Protein AF-A0A164GAZ5-F1 (afdb_monomer)

Organism: NCBI:txid35525

Nearest PDB structures (foldseek):
  8p2h-assembly1_E  TM=9.421E-01  e=5.522E-16  Staphylococcus aureus subsp. aureus NCTC 8325
  8p2f-assembly1_E  TM=9.440E-01  e=8.850E-15  Staphylococcus aureus subsp. aureus NCTC 8325
  6n0i-assembly1_A  TM=5.213E-01  e=6.992E-16  Pseudomonas putida KT2440
  7nsh-assembly1_BC  TM=8.373E-01  e=1.258E-10  Homo sapiens
  7l20-assembly1_w  TM=8.131E-01  e=1.416E-10  Homo sapiens

Foldseek 3Di:
DDDDDDDPDDDPPDDDDDPDDDPDAPQADDDDPVDDDGDDGDDDDAFDDKKWKAFPDPVLVVLVVVLLVVVCRHDVNWDWDQDPVVRTIMIGHNDDVVVVVSVVCCCPVSVTDMDIGHDDDDDADWDPAKDWDWDWDWDDDDDDTDTDIDIDIDDTDDPPPPDDDDDPDPDPPDPPVCVVVVVVVVVVVSVDDPD

Secondary structure (DSSP, 8-state):
-------S---TT---PPS--SS--TTPPP--TTS---PPPPPPPPP-EEEEEEESSHHHHHHHHHHHHHHHHH-TT-EEEE-TTT-PEEEEESSHHHHHHHHHHHHHHS---EEEEPPPP------SS-EEEEEEEEE-SSSS-EEEEEEEEE-PPPTT----------TTSS-TTTHHHHHHHHHHHHSS---

Radius of gyration: 29.29 Å; Cα contacts (8 Å, |Δi|>4): 193; chains: 1; bounding box: 75×43×78 Å

pLDDT: mean 81.12, std 7.09, range [38.72, 89.62]

InterPro domains:
  IPR005517 Translation elongation factor EFG/EF2, domain IV [PF03764] (119-194)
  IPR005517 Translation elongation factor EFG/EF2, domain IV [SM00889] (120-195)
  IPR009000 Translation protein, beta-barrel domain superfamily [SSF50447] (2-45)
  IPR009022 Elongation factor G, domain III [cd16262] (45-120)
  IPR014721 Small ribosomal subunit protein uS5 domain 2-type fold, subgroup [G3DSA:3.30.230.10] (125-195)
  IPR020568 Ribosomal protein uS5 domain 2-type superfamily [SSF54211] (119-194)
  IPR035647 EF-G domain III/V-like [SSF54980] (42-120)
  IPR041095 Elongation Factor G, domain II [PF14492] (44-117)

Mean predicted aligned error: 12.22 Å

Structure (mmCIF, N/CA/C/O backbone):
data_AF-A0A164GAZ5-F1
#
_entry.id   AF-A0A164GAZ5-F1
#
loop_
_atom_site.group_PDB
_atom_site.id
_atom_site.type_symbol
_atom_site.label_atom_id
_atom_site.label_alt_id
_atom_site.label_comp_id
_atom_site.label_asym_id
_atom_site.label_entity_id
_atom_site.label_seq_id
_atom_site.pdbx_PDB_ins_code
_atom_site.Cartn_x
_atom_site.Cartn_y
_atom_site.Cartn_z
_atom_site.occupancy
_atom_site.B_iso_or_equiv
_atom_site.auth_seq_id
_atom_site.auth_comp_id
_atom_site.auth_asym_id
_atom_site.auth_atom_id
_atom_site.pdbx_PDB_model_num
ATOM 1 N N . ALA A 1 1 ? 33.165 -10.050 -26.569 1.00 38.72 1 ALA A N 1
ATOM 2 C CA . ALA A 1 1 ? 31.811 -10.620 -26.735 1.00 38.72 1 ALA A CA 1
ATOM 3 C 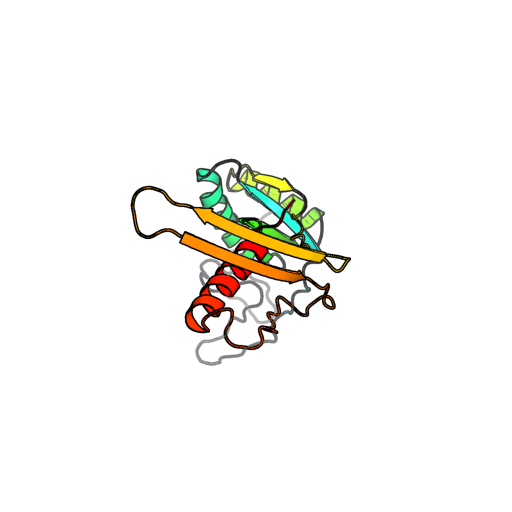C . ALA A 1 1 ? 30.700 -9.647 -26.300 1.00 38.72 1 ALA A C 1
ATOM 5 O O . ALA A 1 1 ? 29.668 -10.086 -25.830 1.00 38.72 1 ALA A O 1
ATOM 6 N N . ASN A 1 2 ? 30.892 -8.334 -26.486 1.00 51.53 2 ASN A N 1
ATOM 7 C CA . ASN A 1 2 ? 29.903 -7.282 -26.226 1.00 51.53 2 ASN A CA 1
ATOM 8 C C . ASN A 1 2 ? 30.173 -6.185 -27.256 1.00 51.53 2 ASN A C 1
ATOM 10 O O . ASN A 1 2 ? 31.030 -5.337 -27.023 1.00 51.53 2 ASN A O 1
ATOM 14 N N . HIS A 1 3 ? 29.549 -6.260 -28.426 1.00 64.44 3 HIS A N 1
ATOM 15 C CA . HIS A 1 3 ? 29.669 -5.221 -29.444 1.00 64.44 3 HIS A CA 1
ATOM 16 C C . HIS A 1 3 ? 28.279 -4.620 -29.638 1.00 64.44 3 HIS A C 1
ATOM 18 O O . HIS A 1 3 ? 27.344 -5.340 -29.974 1.00 64.44 3 HIS A O 1
ATOM 24 N N . ARG A 1 4 ? 28.128 -3.322 -29.350 1.00 71.62 4 ARG A N 1
ATOM 25 C CA . ARG A 1 4 ? 26.973 -2.555 -29.828 1.00 71.62 4 ARG A CA 1
ATOM 26 C C . ARG A 1 4 ? 27.242 -2.222 -31.287 1.00 71.62 4 ARG A C 1
ATOM 28 O O . ARG A 1 4 ? 28.337 -1.763 -31.610 1.00 71.62 4 ARG A O 1
ATOM 35 N N . GLU A 1 5 ? 26.268 -2.496 -32.139 1.00 80.38 5 GLU A N 1
ATOM 36 C CA . GLU A 1 5 ? 26.317 -2.171 -33.557 1.00 80.38 5 GLU A CA 1
ATOM 37 C C . GLU A 1 5 ? 25.140 -1.253 -33.873 1.00 80.38 5 GLU A C 1
ATOM 39 O O . GLU A 1 5 ? 23.975 -1.645 -33.777 1.00 80.38 5 GLU A O 1
ATOM 44 N N . ASP A 1 6 ? 25.452 0.004 -34.176 1.00 80.75 6 ASP A N 1
ATOM 45 C CA . ASP A 1 6 ? 24.454 1.010 -34.510 1.00 80.75 6 ASP A CA 1
ATOM 46 C C . ASP A 1 6 ? 23.925 0.750 -35.923 1.00 80.75 6 ASP A C 1
ATOM 48 O O . ASP A 1 6 ? 24.587 1.031 -36.925 1.00 80.75 6 ASP A O 1
ATOM 52 N N . THR A 1 7 ? 22.711 0.210 -36.005 1.00 82.50 7 THR A N 1
ATOM 53 C CA . THR A 1 7 ? 22.038 -0.047 -37.283 1.00 82.50 7 THR A CA 1
ATOM 54 C C . THR A 1 7 ? 21.107 1.119 -37.618 1.00 82.50 7 THR A C 1
ATOM 56 O O . THR A 1 7 ? 20.367 1.599 -36.761 1.00 82.50 7 THR A O 1
ATOM 59 N N . LYS A 1 8 ? 21.153 1.607 -38.866 1.00 84.88 8 LYS A N 1
ATOM 60 C CA . LYS A 1 8 ? 20.371 2.779 -39.313 1.00 84.88 8 LYS A CA 1
ATOM 61 C C . LYS A 1 8 ? 18.926 2.458 -39.701 1.00 84.88 8 LYS A C 1
ATOM 63 O O . LYS A 1 8 ? 18.089 3.353 -39.671 1.00 84.88 8 LYS A O 1
ATOM 68 N N . GLU A 1 9 ? 18.646 1.217 -40.087 1.00 86.19 9 GLU A N 1
ATOM 69 C CA . GLU A 1 9 ? 17.317 0.748 -40.485 1.00 86.19 9 GLU A CA 1
ATOM 70 C C . GLU A 1 9 ? 17.025 -0.612 -39.846 1.00 86.19 9 GLU A C 1
ATOM 72 O O . GLU A 1 9 ? 17.930 -1.425 -39.683 1.00 86.19 9 GLU A O 1
ATOM 77 N N . ALA A 1 10 ? 15.766 -0.853 -39.483 1.00 86.94 10 ALA A N 1
ATOM 78 C CA . ALA A 1 10 ? 15.280 -2.138 -38.989 1.00 86.94 10 ALA A CA 1
ATOM 79 C C . ALA A 1 10 ? 14.164 -2.624 -39.915 1.00 86.94 10 ALA A C 1
ATOM 81 O O . ALA A 1 10 ? 13.334 -1.821 -40.355 1.00 86.94 10 ALA A O 1
ATOM 82 N N . ARG A 1 11 ? 14.145 -3.917 -40.240 1.00 89.62 11 ARG A N 1
ATOM 83 C CA . ARG A 1 11 ? 13.115 -4.524 -41.091 1.00 89.62 11 ARG A CA 1
ATOM 84 C C . ARG A 1 11 ? 12.117 -5.310 -40.248 1.00 89.62 11 ARG A C 1
ATOM 86 O O . ARG A 1 11 ? 12.318 -5.560 -39.063 1.00 89.62 11 ARG A O 1
ATOM 93 N N . ALA A 1 12 ? 11.001 -5.686 -40.870 1.00 86.44 12 ALA A N 1
ATOM 94 C CA . ALA A 1 12 ? 9.991 -6.505 -40.212 1.00 86.44 12 ALA A CA 1
ATOM 95 C C . ALA A 1 12 ? 10.605 -7.834 -39.735 1.00 86.44 12 ALA A C 1
ATOM 97 O O . ALA A 1 12 ? 11.151 -8.586 -40.541 1.00 86.44 12 ALA A O 1
ATOM 98 N N . GLY A 1 13 ? 10.493 -8.108 -38.433 1.00 85.75 13 GLY A N 1
ATOM 99 C CA . GLY A 1 13 ? 11.063 -9.293 -37.783 1.00 85.75 13 GLY A CA 1
ATOM 100 C C . GLY A 1 13 ? 12.376 -9.047 -37.032 1.00 85.75 13 GLY A C 1
ATOM 101 O O . GLY A 1 13 ? 12.770 -9.906 -36.246 1.00 85.75 13 GLY A O 1
ATOM 102 N N . ASP A 1 14 ? 13.017 -7.888 -37.205 1.00 86.44 14 ASP A N 1
ATOM 103 C CA . ASP A 1 14 ? 14.233 -7.544 -36.466 1.00 86.44 14 ASP A CA 1
ATOM 104 C C . ASP A 1 14 ? 13.907 -7.069 -35.042 1.00 86.44 14 ASP A C 1
ATOM 106 O O . ASP A 1 14 ? 12.981 -6.285 -34.819 1.00 86.44 14 ASP A O 1
ATOM 110 N N . ILE A 1 15 ? 14.708 -7.508 -34.067 1.00 86.62 15 ILE A N 1
ATOM 111 C CA . ILE A 1 15 ? 14.632 -7.037 -32.679 1.00 86.62 15 ILE A CA 1
ATOM 112 C C . ILE A 1 15 ? 15.716 -5.982 -32.482 1.00 86.62 15 ILE A C 1
ATOM 114 O O . ILE A 1 15 ? 16.907 -6.295 -32.474 1.00 86.62 15 ILE A O 1
ATOM 118 N N . VAL A 1 16 ? 15.302 -4.728 -32.312 1.00 87.75 16 VAL A N 1
ATOM 119 C CA . VAL A 1 16 ? 16.204 -3.582 -32.146 1.00 87.75 16 VAL A CA 1
ATOM 120 C C . VAL A 1 16 ? 15.898 -2.813 -30.865 1.00 87.75 16 VAL A C 1
ATOM 122 O O . VAL A 1 16 ? 14.762 -2.777 -30.399 1.00 87.75 16 VAL A O 1
ATOM 125 N N . ALA A 1 17 ? 16.918 -2.168 -30.299 1.00 85.06 17 ALA A N 1
ATOM 126 C CA . ALA A 1 17 ? 16.763 -1.254 -29.173 1.00 85.06 17 ALA A CA 1
ATOM 127 C C . ALA A 1 17 ? 16.776 0.192 -29.681 1.00 85.06 17 ALA A C 1
ATOM 129 O O . ALA A 1 17 ? 17.769 0.650 -30.246 1.00 85.06 17 ALA A O 1
ATOM 130 N N . LEU A 1 18 ? 15.681 0.919 -29.466 1.00 84.00 18 LEU A N 1
ATOM 131 C CA . LEU A 1 18 ? 15.564 2.328 -29.836 1.00 84.00 18 LEU A CA 1
ATOM 132 C C . LEU A 1 18 ? 15.936 3.212 -28.643 1.00 84.00 18 LEU A C 1
ATOM 134 O O . LEU A 1 18 ? 15.348 3.106 -27.569 1.00 84.00 18 LEU A O 1
ATOM 138 N N . ALA A 1 19 ? 16.897 4.114 -28.834 1.00 82.00 19 ALA A N 1
ATOM 139 C CA . ALA A 1 19 ? 17.252 5.115 -27.834 1.00 82.00 19 ALA A CA 1
ATOM 140 C C . ALA A 1 19 ? 16.472 6.422 -28.069 1.00 82.00 19 ALA A C 1
ATOM 142 O O . ALA A 1 19 ? 16.344 6.878 -29.203 1.00 82.00 19 ALA A O 1
ATOM 143 N N . GLY A 1 20 ? 15.993 7.060 -26.994 1.00 81.62 20 GLY A N 1
ATOM 144 C CA . GLY A 1 20 ? 15.396 8.407 -27.043 1.00 81.62 20 GLY A CA 1
ATOM 145 C C . GLY A 1 20 ? 13.865 8.474 -27.001 1.00 81.62 20 GLY A C 1
ATOM 146 O O . GLY A 1 20 ? 13.310 9.574 -27.010 1.00 81.62 20 GLY A O 1
ATOM 147 N N . LEU A 1 21 ? 13.177 7.336 -26.898 1.00 81.25 21 LEU A N 1
ATOM 148 C CA . LEU A 1 21 ? 11.734 7.299 -26.658 1.00 81.25 21 LEU A CA 1
ATOM 149 C C . LEU A 1 21 ? 11.440 7.657 -25.195 1.00 81.25 21 LEU A C 1
ATOM 151 O O . LEU A 1 21 ? 11.971 7.036 -24.281 1.00 81.25 21 LEU A O 1
ATOM 155 N N . LYS A 1 22 ? 10.612 8.685 -24.974 1.00 75.12 22 LYS A N 1
ATOM 156 C CA . LYS A 1 22 ? 10.255 9.166 -23.623 1.00 75.12 22 LYS A CA 1
ATOM 157 C C . LYS A 1 22 ? 8.890 8.693 -23.132 1.00 75.12 22 LYS A C 1
ATOM 159 O O . LYS A 1 22 ? 8.659 8.687 -21.931 1.00 75.12 22 LYS A O 1
ATOM 164 N N . ALA A 1 23 ? 7.982 8.388 -24.055 1.00 78.06 23 ALA A N 1
ATOM 165 C CA . ALA A 1 23 ? 6.579 8.098 -23.757 1.00 78.06 23 ALA A CA 1
ATOM 166 C C . ALA A 1 23 ? 6.206 6.627 -23.986 1.00 78.06 23 ALA A C 1
ATOM 168 O O . ALA A 1 23 ? 5.068 6.253 -23.742 1.00 78.06 23 ALA A O 1
ATOM 169 N N . THR A 1 24 ? 7.142 5.819 -24.484 1.00 80.94 24 THR A N 1
ATOM 170 C CA . THR A 1 24 ? 6.908 4.415 -24.825 1.00 80.94 24 THR A CA 1
ATOM 171 C C . THR A 1 24 ? 7.336 3.536 -23.662 1.00 80.94 24 THR A C 1
ATOM 173 O O . THR A 1 24 ? 8.471 3.636 -23.196 1.00 80.94 24 THR A O 1
ATOM 176 N N . THR A 1 25 ? 6.429 2.678 -23.216 1.00 76.56 25 THR A N 1
ATOM 177 C CA . THR A 1 25 ? 6.635 1.685 -22.161 1.00 76.56 25 THR A CA 1
ATOM 178 C C . THR A 1 25 ? 6.500 0.262 -22.706 1.00 76.56 25 THR A C 1
ATOM 180 O O . THR A 1 25 ? 6.177 0.041 -23.877 1.00 76.56 25 THR A O 1
ATOM 183 N N . THR A 1 26 ? 6.792 -0.727 -21.863 1.00 78.56 26 THR A N 1
ATOM 184 C CA . THR A 1 26 ? 6.626 -2.147 -22.186 1.00 78.56 26 THR A CA 1
ATOM 185 C C . THR A 1 26 ? 5.184 -2.450 -22.611 1.00 78.56 26 THR A C 1
ATOM 187 O O . THR A 1 26 ? 4.245 -2.193 -21.863 1.00 78.56 26 THR A O 1
ATOM 190 N N . GLY A 1 27 ? 5.011 -3.038 -23.799 1.00 78.50 27 GLY A N 1
ATOM 191 C CA . GLY A 1 27 ? 3.699 -3.406 -24.349 1.00 78.50 27 GLY A CA 1
ATOM 192 C C . GLY A 1 27 ? 3.073 -2.377 -25.298 1.00 78.50 27 GLY A C 1
ATOM 193 O O . GLY A 1 27 ? 2.020 -2.657 -25.871 1.00 78.50 27 GLY A O 1
ATOM 194 N N . ASP A 1 28 ? 3.709 -1.223 -25.514 1.00 81.94 28 ASP A N 1
ATOM 195 C CA . ASP A 1 28 ? 3.235 -0.237 -26.486 1.00 81.94 28 ASP A CA 1
ATOM 196 C C . ASP A 1 28 ? 3.581 -0.629 -27.929 1.00 81.94 28 ASP A C 1
ATOM 198 O O . ASP A 1 28 ? 4.660 -1.141 -28.231 1.00 81.94 28 ASP A O 1
ATOM 202 N N . THR A 1 29 ? 2.659 -0.341 -28.850 1.00 82.94 29 THR A N 1
ATOM 203 C CA . THR A 1 29 ? 2.885 -0.512 -30.290 1.00 82.94 29 THR A CA 1
ATOM 204 C C . THR A 1 29 ? 3.420 0.786 -30.888 1.00 82.94 29 THR A C 1
ATOM 206 O O . THR A 1 29 ? 2.778 1.830 -30.783 1.00 82.94 29 THR A O 1
ATOM 209 N N . LEU A 1 30 ? 4.575 0.719 -31.551 1.00 84.88 30 LEU A N 1
ATOM 210 C CA . LEU A 1 30 ? 5.098 1.811 -32.371 1.00 84.88 30 LEU A CA 1
ATOM 211 C C . LEU A 1 30 ? 4.649 1.606 -33.819 1.00 84.88 30 LEU A C 1
ATOM 213 O O . LEU A 1 30 ? 4.922 0.564 -34.412 1.00 84.88 30 LEU A O 1
ATOM 217 N N . CYS A 1 31 ? 3.970 2.597 -34.387 1.00 85.56 31 CYS A N 1
ATOM 218 C CA . CYS A 1 31 ? 3.479 2.563 -35.762 1.00 85.56 31 CYS A CA 1
ATOM 219 C C . CYS A 1 31 ? 3.824 3.855 -36.509 1.00 85.56 31 CYS A C 1
ATOM 221 O O . CYS A 1 31 ? 4.196 4.867 -35.909 1.00 85.56 31 CYS A O 1
ATOM 223 N N . ASP A 1 32 ? 3.676 3.821 -37.832 1.00 84.06 32 ASP A N 1
ATOM 224 C CA . ASP A 1 32 ? 3.781 5.016 -38.663 1.00 84.06 32 ASP A CA 1
ATOM 225 C C . ASP A 1 32 ? 2.636 5.994 -38.312 1.00 84.06 32 ASP A C 1
ATOM 227 O O . ASP A 1 32 ? 1.484 5.556 -38.201 1.00 84.06 32 ASP A O 1
ATOM 231 N N . PRO A 1 33 ? 2.900 7.305 -38.147 1.00 82.62 33 PRO A N 1
ATOM 232 C CA . PRO A 1 33 ? 1.858 8.304 -37.907 1.00 82.62 33 PRO A CA 1
ATOM 233 C C . PRO A 1 33 ? 0.728 8.305 -38.950 1.00 82.62 33 PRO A C 1
ATOM 235 O O . PRO A 1 33 ? -0.398 8.681 -38.625 1.00 82.62 33 PRO A O 1
ATOM 238 N N . ALA A 1 34 ? 1.011 7.901 -40.192 1.00 86.06 34 ALA A N 1
ATOM 239 C CA . ALA A 1 34 ? 0.032 7.827 -41.275 1.00 86.06 34 ALA A CA 1
ATOM 240 C C . ALA A 1 34 ? -0.784 6.520 -41.285 1.00 86.06 34 ALA A C 1
ATOM 242 O O . ALA A 1 34 ? -1.814 6.452 -41.958 1.00 86.06 34 ALA A O 1
ATOM 243 N N . ALA A 1 35 ? -0.351 5.491 -40.552 1.00 81.88 35 ALA A N 1
ATOM 244 C CA . ALA A 1 35 ? -0.993 4.180 -40.507 1.00 81.88 35 ALA A CA 1
ATOM 245 C C . ALA A 1 35 ? -1.055 3.658 -39.059 1.00 81.88 35 ALA A C 1
ATOM 247 O O . ALA A 1 35 ? -0.262 2.792 -38.675 1.00 81.88 35 ALA A O 1
ATOM 248 N N . PRO A 1 36 ? -1.988 4.180 -38.238 1.00 80.00 36 PRO A N 1
ATOM 249 C CA . PRO A 1 36 ? -2.116 3.759 -36.855 1.00 80.00 36 PRO A CA 1
ATOM 250 C C . PRO A 1 36 ? -2.608 2.315 -36.775 1.00 80.00 36 PRO A C 1
ATOM 252 O O . PRO A 1 36 ? -3.709 1.989 -37.219 1.00 80.00 36 PRO A O 1
ATOM 255 N N . VAL A 1 37 ? -1.793 1.455 -36.171 1.00 79.94 37 VAL A N 1
ATOM 256 C CA . VAL A 1 37 ? -2.149 0.070 -35.856 1.00 79.94 37 VAL A CA 1
ATOM 257 C C . VAL A 1 37 ? -1.889 -0.140 -34.375 1.00 79.94 37 VAL A C 1
ATOM 259 O O . VAL A 1 37 ? -0.788 0.112 -33.894 1.00 79.94 37 VAL A O 1
ATOM 262 N N . ILE A 1 38 ? -2.914 -0.586 -33.654 1.00 79.50 38 ILE A N 1
ATOM 263 C CA . ILE A 1 38 ? -2.805 -0.976 -32.249 1.00 79.50 38 ILE A CA 1
ATOM 264 C C . ILE A 1 38 ? -2.772 -2.499 -32.237 1.00 79.50 38 ILE A C 1
ATOM 266 O O . ILE A 1 38 ? -3.755 -3.132 -32.621 1.00 79.50 38 ILE A O 1
ATOM 270 N N . LEU A 1 39 ? -1.637 -3.078 -31.849 1.00 81.56 39 LEU A N 1
ATOM 271 C CA . LEU A 1 39 ? -1.548 -4.517 -31.625 1.00 81.56 39 LEU A CA 1
ATOM 272 C C . LEU A 1 39 ? -2.160 -4.864 -30.262 1.00 81.56 39 LEU A C 1
ATOM 274 O O . LEU A 1 39 ? -2.332 -3.997 -29.400 1.00 81.56 39 LEU A O 1
ATOM 278 N N . GLU A 1 40 ? -2.515 -6.134 -30.080 1.00 73.62 40 GLU A N 1
ATOM 279 C CA . GLU A 1 40 ? -3.045 -6.623 -28.809 1.00 73.62 40 GLU A CA 1
ATOM 280 C C . GLU A 1 40 ? -2.056 -6.347 -27.675 1.00 73.62 40 GLU A C 1
ATOM 282 O O . GLU A 1 40 ? -0.857 -6.621 -27.772 1.00 73.62 40 GLU A O 1
ATOM 287 N N . ARG A 1 41 ? -2.575 -5.762 -26.595 1.00 71.06 41 ARG A N 1
ATOM 288 C CA . ARG A 1 41 ? -1.779 -5.456 -25.412 1.00 71.06 41 ARG A CA 1
ATOM 289 C C . ARG A 1 41 ? -1.491 -6.739 -24.653 1.00 71.06 41 ARG A C 1
ATOM 291 O O . ARG A 1 41 ? -2.377 -7.562 -24.452 1.00 71.06 41 ARG A O 1
ATOM 298 N N . MET A 1 42 ? -0.256 -6.863 -24.187 1.00 69.69 42 MET A N 1
ATOM 299 C CA . MET A 1 42 ? 0.136 -7.942 -23.292 1.00 69.69 42 MET A CA 1
ATOM 300 C C . MET A 1 42 ? -0.576 -7.759 -21.946 1.00 69.69 42 MET A C 1
ATOM 302 O O . MET A 1 42 ? -0.415 -6.728 -21.291 1.00 69.69 42 MET A O 1
ATOM 306 N N . GLU A 1 43 ? -1.379 -8.741 -21.541 1.00 71.31 43 GLU A N 1
ATOM 307 C CA . GLU A 1 43 ? -1.939 -8.790 -20.192 1.00 71.31 43 GLU A CA 1
ATOM 308 C C . GLU A 1 43 ? -0.885 -9.350 -19.236 1.00 71.31 43 GLU A C 1
ATOM 310 O O . GLU A 1 43 ? -0.407 -10.474 -19.398 1.00 71.31 43 GLU A O 1
ATOM 315 N N . PHE A 1 44 ? -0.505 -8.555 -18.237 1.00 72.31 44 PHE A N 1
ATOM 316 C CA . PHE A 1 44 ? 0.384 -9.010 -17.174 1.00 72.31 44 PHE A CA 1
ATOM 317 C C . PHE A 1 44 ? -0.440 -9.650 -16.054 1.00 72.31 44 PHE A C 1
ATOM 319 O O . PHE A 1 44 ? -1.472 -9.088 -15.668 1.00 72.31 44 PHE A O 1
ATOM 326 N N . PRO A 1 45 ? -0.005 -10.804 -15.517 1.00 75.00 45 PRO A N 1
ATOM 327 C CA . PRO A 1 45 ? -0.704 -11.456 -14.420 1.00 75.00 45 PRO A CA 1
ATOM 328 C C . PRO A 1 45 ? -0.700 -10.573 -13.170 1.00 75.00 45 PRO A C 1
ATOM 330 O O . PRO A 1 45 ? 0.188 -9.738 -12.970 1.00 75.00 45 PRO A O 1
ATOM 333 N N . GLU A 1 46 ? -1.695 -10.771 -12.308 1.00 76.62 46 GLU A N 1
ATOM 334 C CA . GLU A 1 46 ? -1.742 -10.052 -11.041 1.00 76.62 46 GLU A CA 1
ATOM 335 C C . GLU A 1 46 ? -0.613 -10.509 -10.102 1.00 76.62 46 GLU A C 1
ATOM 337 O O . GLU A 1 46 ? -0.301 -11.703 -10.036 1.00 76.62 46 GLU A O 1
ATOM 342 N N . PRO A 1 47 ? 0.021 -9.572 -9.376 1.00 80.12 47 PRO A N 1
ATOM 343 C CA . PRO A 1 47 ? 1.070 -9.903 -8.424 1.00 80.12 47 PRO A CA 1
ATOM 344 C C . PRO A 1 47 ? 0.509 -10.750 -7.276 1.00 80.12 47 PRO A C 1
ATOM 346 O O . PRO A 1 47 ? -0.592 -10.501 -6.788 1.00 80.12 47 PRO A O 1
ATOM 349 N N . VAL A 1 48 ? 1.289 -11.736 -6.834 1.00 79.38 48 VAL A N 1
ATOM 350 C CA . VAL A 1 48 ? 0.853 -12.747 -5.855 1.00 79.38 48 VAL A CA 1
ATOM 351 C C . VAL A 1 48 ? 1.306 -12.400 -4.436 1.00 79.38 48 VAL A C 1
ATOM 353 O O . VAL A 1 48 ? 0.682 -12.830 -3.470 1.00 79.38 48 VAL A O 1
ATOM 356 N N . ILE A 1 49 ? 2.390 -11.630 -4.294 1.00 83.25 49 ILE A N 1
ATOM 357 C CA . ILE A 1 49 ? 2.988 -11.305 -2.996 1.00 83.25 49 ILE A CA 1
ATOM 358 C C . ILE A 1 49 ? 2.960 -9.798 -2.762 1.00 83.25 49 ILE A C 1
ATOM 360 O O . ILE A 1 49 ? 3.311 -9.008 -3.642 1.00 83.25 49 ILE A O 1
ATOM 364 N N . GLU A 1 50 ? 2.582 -9.426 -1.542 1.00 85.75 50 GLU A N 1
ATOM 365 C CA . GLU A 1 50 ? 2.522 -8.055 -1.049 1.00 85.75 50 GLU A CA 1
ATOM 366 C C . GLU A 1 50 ? 3.475 -7.890 0.134 1.00 85.75 50 GLU A C 1
ATOM 368 O O . GLU A 1 50 ? 3.496 -8.705 1.058 1.00 85.75 50 GLU A O 1
ATOM 373 N N . ILE A 1 51 ? 4.273 -6.827 0.104 1.00 86.12 51 ILE A N 1
ATOM 374 C CA . ILE A 1 51 ? 5.250 -6.501 1.141 1.00 86.12 51 ILE A CA 1
ATOM 375 C C . ILE A 1 51 ? 5.123 -5.017 1.470 1.00 86.12 51 ILE A C 1
ATOM 377 O O . ILE A 1 51 ? 4.992 -4.187 0.570 1.00 86.12 51 ILE A O 1
ATOM 381 N N . ALA A 1 52 ? 5.180 -4.668 2.753 1.00 86.75 52 ALA A N 1
ATOM 382 C CA . ALA A 1 52 ? 5.251 -3.277 3.174 1.00 86.75 52 ALA A CA 1
ATOM 383 C C . ALA A 1 52 ? 6.705 -2.799 3.189 1.00 86.75 52 ALA A C 1
ATOM 385 O O . ALA A 1 52 ? 7.611 -3.484 3.674 1.00 86.75 52 ALA A O 1
ATOM 386 N N . VAL A 1 53 ? 6.911 -1.598 2.660 1.00 86.00 53 VAL A N 1
ATOM 387 C CA . VAL A 1 53 ? 8.199 -0.917 2.636 1.00 86.00 53 VAL A CA 1
ATOM 388 C C . VAL A 1 53 ? 8.064 0.418 3.345 1.00 86.00 53 VAL A C 1
ATOM 390 O O . VAL A 1 53 ? 7.218 1.247 3.004 1.00 86.00 53 VAL A O 1
ATOM 393 N N . GLU A 1 54 ? 8.938 0.634 4.321 1.00 85.25 54 GLU A N 1
ATOM 394 C CA . GLU A 1 54 ? 8.984 1.865 5.101 1.00 85.25 54 GLU A CA 1
ATOM 395 C C . GLU A 1 54 ? 10.339 2.561 4.936 1.00 85.25 54 GLU A C 1
ATOM 397 O O . GLU A 1 54 ? 11.388 1.931 5.127 1.00 85.25 54 GLU A O 1
ATOM 402 N N . PRO A 1 55 ? 10.362 3.863 4.606 1.00 86.69 55 PRO A N 1
ATOM 403 C CA . PRO A 1 55 ? 11.603 4.617 4.550 1.00 86.69 55 PRO A CA 1
ATOM 404 C C . PRO A 1 55 ? 12.128 4.867 5.969 1.00 86.69 55 PRO A C 1
ATOM 406 O O . PRO A 1 55 ? 11.360 5.176 6.880 1.00 86.69 55 PRO A O 1
ATOM 409 N N . LYS A 1 56 ? 13.450 4.797 6.174 1.00 85.38 56 LYS A N 1
ATOM 410 C CA . LYS A 1 56 ? 14.038 5.107 7.493 1.00 85.38 56 LYS A CA 1
ATOM 411 C C . LYS A 1 56 ? 14.005 6.597 7.830 1.00 85.38 56 LYS A C 1
ATOM 413 O O . LYS A 1 56 ? 13.965 6.963 9.003 1.00 85.38 56 LYS A O 1
ATOM 418 N N . THR A 1 57 ? 14.057 7.464 6.821 1.00 86.31 57 THR A N 1
ATOM 419 C CA . THR A 1 57 ? 14.076 8.920 7.003 1.00 86.31 57 THR A CA 1
ATOM 420 C C . THR A 1 57 ? 13.094 9.614 6.062 1.00 86.31 57 THR A C 1
ATOM 422 O O . THR A 1 57 ? 12.728 9.080 5.016 1.00 86.31 57 THR A O 1
ATOM 425 N N . LYS A 1 58 ? 12.691 10.848 6.395 1.00 83.56 58 LYS A N 1
ATOM 426 C CA . LYS A 1 58 ? 11.838 11.667 5.512 1.00 83.56 58 LYS A CA 1
ATOM 427 C C . LYS A 1 58 ? 12.501 11.957 4.162 1.00 83.56 58 LYS A C 1
ATOM 429 O O . LYS A 1 58 ? 11.830 11.946 3.140 1.00 83.56 58 LYS A O 1
ATOM 434 N N . THR A 1 59 ? 13.818 12.155 4.144 1.00 84.44 59 THR A N 1
ATOM 435 C CA . THR A 1 59 ? 14.584 12.356 2.904 1.00 84.44 59 THR A CA 1
ATOM 436 C C . THR A 1 59 ? 14.555 11.110 2.018 1.00 84.44 59 THR A C 1
ATOM 438 O O . THR A 1 59 ? 14.535 11.210 0.791 1.00 84.44 59 THR A O 1
ATOM 441 N N . ASP A 1 60 ? 14.541 9.926 2.631 1.00 84.31 60 ASP A N 1
ATOM 442 C CA . ASP A 1 60 ? 14.448 8.662 1.905 1.00 84.31 60 ASP A CA 1
ATOM 443 C C . ASP A 1 60 ? 13.039 8.407 1.372 1.00 84.31 60 ASP A C 1
ATOM 445 O O . ASP A 1 60 ? 12.913 7.758 0.342 1.00 84.31 60 ASP A O 1
ATOM 449 N N . GLN A 1 61 ? 11.993 8.972 1.983 1.00 85.12 61 GLN A N 1
ATOM 450 C CA . GLN A 1 61 ? 10.618 8.870 1.482 1.00 85.12 61 GLN A CA 1
ATOM 451 C C . GLN A 1 61 ? 10.471 9.464 0.072 1.00 85.12 61 GLN A C 1
ATOM 453 O O . GLN A 1 61 ? 9.885 8.834 -0.809 1.00 85.12 61 GLN A O 1
ATOM 458 N N . GLU A 1 62 ? 11.042 10.646 -0.174 1.00 85.00 62 GLU A N 1
ATOM 459 C CA . GLU A 1 62 ? 10.986 11.288 -1.496 1.00 85.00 62 GLU A CA 1
ATOM 460 C C . GLU A 1 62 ? 11.780 10.500 -2.545 1.00 85.00 62 GLU A C 1
ATOM 462 O O . GLU A 1 62 ? 11.306 10.277 -3.663 1.00 85.00 62 GLU A O 1
ATOM 467 N N . LYS A 1 63 ? 12.976 10.025 -2.180 1.00 86.00 63 LYS A N 1
ATOM 468 C CA . LYS A 1 63 ? 13.805 9.193 -3.064 1.00 86.00 63 LYS A CA 1
ATOM 469 C C . LYS A 1 63 ? 13.154 7.845 -3.353 1.00 86.00 63 LYS A C 1
ATOM 471 O O . LYS A 1 63 ? 13.227 7.370 -4.482 1.00 86.00 63 LYS A O 1
ATOM 476 N N . MET A 1 64 ? 12.507 7.250 -2.353 1.00 86.38 64 MET A N 1
ATOM 477 C CA . MET A 1 64 ? 11.763 6.003 -2.476 1.00 86.38 64 MET A CA 1
ATOM 478 C C . MET A 1 64 ? 10.629 6.155 -3.487 1.00 86.38 64 MET A C 1
ATOM 480 O O . MET A 1 64 ? 10.524 5.336 -4.393 1.00 86.38 64 MET A O 1
ATOM 484 N N . GLY A 1 65 ? 9.842 7.232 -3.398 1.00 85.12 65 GLY A N 1
ATOM 485 C CA . GLY A 1 65 ? 8.777 7.512 -4.364 1.00 85.12 65 GLY A CA 1
ATOM 486 C C . GLY A 1 65 ? 9.295 7.638 -5.801 1.00 85.12 65 GLY A C 1
ATOM 487 O O . GLY A 1 65 ? 8.724 7.054 -6.720 1.00 85.12 65 GLY A O 1
ATOM 488 N N . GLN A 1 66 ? 10.420 8.335 -6.000 1.00 86.19 66 GLN A N 1
ATOM 489 C CA . GLN A 1 66 ? 11.046 8.456 -7.324 1.00 86.19 66 GLN A CA 1
ATOM 490 C C . GLN A 1 66 ? 11.604 7.122 -7.843 1.00 86.19 66 GLN A C 1
ATOM 492 O O . GLN A 1 66 ? 11.458 6.818 -9.027 1.00 86.19 66 GLN A O 1
ATOM 497 N N . ALA A 1 67 ? 12.235 6.330 -6.973 1.00 86.31 67 ALA A N 1
ATOM 498 C CA . ALA A 1 67 ? 12.798 5.027 -7.320 1.00 86.31 67 ALA A CA 1
ATOM 499 C C . ALA A 1 67 ? 11.699 4.036 -7.723 1.00 86.31 67 ALA A C 1
ATOM 501 O O . ALA A 1 67 ? 11.761 3.442 -8.796 1.00 86.31 67 ALA A O 1
ATOM 502 N N . LEU A 1 68 ? 10.657 3.924 -6.898 1.00 86.00 68 LEU A N 1
ATOM 503 C CA . LEU A 1 68 ? 9.504 3.063 -7.143 1.00 86.00 68 LEU A CA 1
ATOM 504 C C . LEU A 1 68 ? 8.770 3.443 -8.434 1.00 86.00 68 LEU A C 1
ATOM 506 O O . LEU A 1 68 ? 8.397 2.561 -9.201 1.00 86.00 68 LEU A O 1
ATOM 510 N N . GLY A 1 69 ? 8.623 4.742 -8.716 1.00 84.62 69 GLY A N 1
ATOM 511 C CA . GLY A 1 69 ? 8.014 5.216 -9.958 1.00 84.62 69 GLY A CA 1
ATOM 512 C C . GLY A 1 69 ? 8.805 4.830 -11.211 1.00 84.62 69 GLY A C 1
ATOM 513 O O . GLY A 1 69 ? 8.205 4.453 -12.213 1.00 84.62 69 GLY A O 1
ATOM 514 N N . ARG A 1 70 ? 10.144 4.875 -11.162 1.00 84.00 70 ARG A N 1
ATOM 515 C CA . ARG A 1 70 ? 10.985 4.410 -12.279 1.00 84.00 70 ARG A CA 1
ATOM 516 C C . ARG A 1 70 ? 10.929 2.895 -12.445 1.00 84.00 70 ARG A C 1
ATOM 518 O O . ARG A 1 70 ? 10.794 2.419 -13.564 1.00 84.00 70 ARG A O 1
ATOM 525 N N . LEU A 1 71 ? 10.979 2.150 -11.344 1.00 83.25 71 LEU A N 1
ATOM 526 C CA . LEU A 1 71 ? 10.927 0.686 -11.376 1.00 83.25 71 LEU A CA 1
ATOM 527 C C . LEU A 1 71 ? 9.578 0.172 -11.900 1.00 83.25 71 LEU A C 1
ATOM 529 O O . LEU A 1 71 ? 9.559 -0.765 -12.687 1.00 83.25 71 LEU A O 1
ATOM 533 N N . ALA A 1 72 ? 8.470 0.835 -11.559 1.00 83.12 72 ALA A N 1
ATOM 534 C CA . ALA A 1 72 ? 7.145 0.508 -12.092 1.00 83.12 72 ALA A CA 1
ATOM 535 C C . ALA A 1 72 ? 6.990 0.803 -13.600 1.00 83.12 72 ALA A C 1
ATOM 537 O O . ALA A 1 72 ? 6.128 0.224 -14.252 1.00 83.12 72 ALA A O 1
ATOM 538 N N . GLN A 1 73 ? 7.801 1.705 -14.169 1.00 80.12 73 GLN A N 1
ATOM 539 C CA . GLN A 1 73 ? 7.834 1.939 -15.621 1.00 80.12 73 GLN A CA 1
ATOM 540 C C . GLN A 1 73 ? 8.655 0.882 -16.365 1.00 80.12 73 GLN A C 1
ATOM 542 O O . GLN A 1 73 ? 8.373 0.598 -17.527 1.00 80.12 73 GLN A O 1
ATOM 547 N N . GLU A 1 74 ? 9.678 0.326 -15.711 1.00 79.31 74 GLU A N 1
ATOM 548 C CA . GLU A 1 74 ? 10.505 -0.747 -16.266 1.00 79.31 74 GLU A CA 1
ATOM 549 C C . GLU A 1 74 ? 9.776 -2.096 -16.226 1.00 79.31 74 GLU A C 1
ATOM 551 O O . GLU A 1 74 ? 9.812 -2.837 -17.211 1.00 79.31 74 GLU A O 1
ATOM 556 N N . ASP A 1 75 ? 9.092 -2.395 -15.115 1.00 79.88 75 ASP A N 1
ATOM 557 C CA . ASP A 1 75 ? 8.361 -3.645 -14.915 1.00 79.88 75 ASP A CA 1
ATOM 558 C C . ASP A 1 75 ? 6.854 -3.405 -14.676 1.00 79.88 75 ASP A C 1
ATOM 560 O O . ASP A 1 75 ? 6.456 -2.995 -13.582 1.00 79.88 75 ASP A O 1
ATOM 564 N N . PRO A 1 76 ? 5.987 -3.712 -15.658 1.00 75.69 76 PRO A N 1
ATOM 565 C CA . PRO A 1 76 ? 4.537 -3.558 -15.527 1.00 75.69 76 PRO A CA 1
ATOM 566 C C . PRO A 1 76 ? 3.882 -4.573 -14.571 1.00 75.69 76 PRO A C 1
ATOM 568 O O . PRO A 1 76 ? 2.721 -4.399 -14.194 1.00 75.69 76 PRO A O 1
ATOM 571 N N . SER A 1 77 ? 4.596 -5.630 -14.164 1.00 80.38 77 SER A N 1
ATOM 572 C CA . SER A 1 77 ? 4.131 -6.585 -13.147 1.00 80.38 77 SER A CA 1
ATOM 573 C C . SER A 1 77 ? 4.322 -6.068 -11.717 1.00 80.38 77 SER A C 1
ATOM 575 O O . SER A 1 77 ? 3.721 -6.597 -10.776 1.00 80.38 77 SER A O 1
ATOM 577 N N . PHE A 1 78 ? 5.131 -5.021 -11.542 1.00 85.00 78 PHE A N 1
ATOM 578 C CA . PHE A 1 78 ? 5.364 -4.384 -10.258 1.00 85.00 78 PHE A CA 1
ATOM 579 C C . PHE A 1 78 ? 4.324 -3.294 -10.002 1.00 85.00 78 PHE A C 1
ATOM 581 O O . PHE A 1 78 ? 4.207 -2.323 -10.750 1.00 85.00 78 PHE A O 1
ATOM 588 N N . ARG A 1 79 ? 3.564 -3.432 -8.913 1.00 84.50 79 ARG A N 1
ATOM 589 C CA . ARG A 1 79 ? 2.570 -2.428 -8.512 1.00 84.50 79 ARG A CA 1
ATOM 590 C C . ARG A 1 79 ? 2.936 -1.828 -7.170 1.00 84.50 79 ARG A C 1
ATOM 592 O O . ARG A 1 79 ? 3.371 -2.524 -6.257 1.00 84.50 79 ARG A O 1
ATOM 599 N N . VAL A 1 80 ? 2.693 -0.532 -7.041 1.00 86.50 80 VAL A N 1
ATOM 600 C CA . VAL A 1 80 ? 2.910 0.218 -5.806 1.00 86.50 80 VAL A CA 1
ATOM 601 C C . VAL A 1 80 ? 1.577 0.804 -5.382 1.00 86.50 80 VAL A C 1
ATOM 603 O O . VAL A 1 80 ? 0.903 1.460 -6.175 1.00 86.50 80 VAL A O 1
ATOM 606 N N . ALA A 1 81 ? 1.195 0.551 -4.139 1.00 85.62 81 ALA A N 1
ATOM 607 C CA . ALA A 1 81 ? 0.008 1.113 -3.523 1.00 85.62 81 ALA A CA 1
ATOM 608 C C . ALA A 1 81 ? 0.400 1.769 -2.202 1.00 85.62 81 ALA A C 1
ATOM 610 O O . ALA A 1 81 ? 1.293 1.298 -1.504 1.00 85.62 81 ALA A O 1
ATOM 611 N N . VAL A 1 82 ? -0.265 2.863 -1.854 1.00 84.50 82 VAL A N 1
ATOM 612 C CA . VAL A 1 82 ? -0.161 3.437 -0.513 1.00 84.50 82 VAL A CA 1
ATOM 613 C C . VAL A 1 82 ? -1.394 2.996 0.246 1.00 84.50 82 VAL A C 1
ATOM 615 O O . VAL A 1 82 ? -2.514 3.225 -0.211 1.00 84.50 82 VAL A O 1
ATOM 618 N N . ASP A 1 83 ? -1.183 2.343 1.377 1.00 82.00 83 ASP A N 1
ATOM 619 C CA . ASP A 1 83 ? -2.266 1.962 2.260 1.00 82.00 83 ASP A CA 1
ATOM 620 C C . ASP A 1 83 ? -2.712 3.185 3.067 1.00 82.00 83 ASP A C 1
ATOM 622 O O . ASP A 1 83 ? -1.923 3.803 3.783 1.00 82.00 83 ASP A O 1
ATOM 626 N N . HIS A 1 84 ? -3.973 3.583 2.906 1.00 76.38 84 HIS A N 1
ATOM 627 C CA . HIS A 1 84 ? -4.499 4.800 3.526 1.00 76.38 84 HIS A CA 1
ATOM 628 C C . HIS A 1 84 ? -4.806 4.639 5.021 1.00 76.38 84 HIS A C 1
ATOM 630 O O . HIS A 1 84 ? -4.900 5.650 5.714 1.00 76.38 84 HIS A O 1
ATOM 636 N N . GLU A 1 85 ? -4.960 3.405 5.511 1.00 74.06 85 GLU A N 1
ATOM 637 C CA . GLU A 1 85 ? -5.276 3.119 6.915 1.00 74.06 85 GLU A CA 1
ATOM 638 C C . GLU A 1 85 ? -4.000 3.095 7.774 1.00 74.06 85 GLU A C 1
ATOM 640 O O . GLU A 1 85 ? -3.944 3.741 8.818 1.00 74.06 85 GLU A O 1
ATOM 645 N N . SER A 1 86 ? -2.947 2.420 7.309 1.00 77.38 86 SER A N 1
ATOM 646 C CA . SER A 1 86 ? -1.647 2.329 7.994 1.00 77.38 86 SER A CA 1
ATOM 647 C C . SE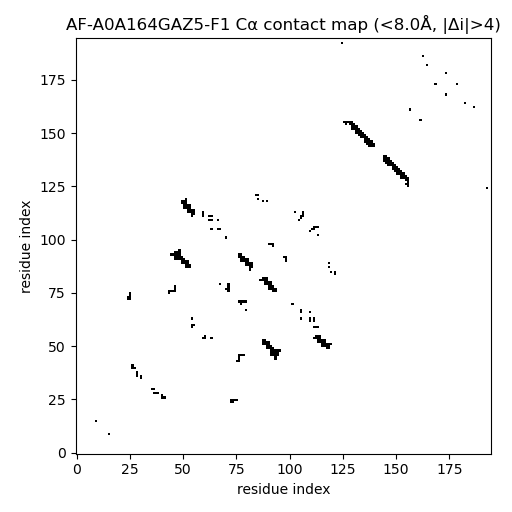R A 1 86 ? -0.662 3.439 7.606 1.00 77.38 86 SER A C 1
ATOM 649 O O . SER A 1 86 ? 0.303 3.698 8.325 1.00 77.38 86 SER A O 1
ATOM 651 N N . GLY A 1 87 ? -0.871 4.100 6.462 1.00 78.06 87 GLY A N 1
ATOM 652 C CA . GLY A 1 87 ? 0.079 5.059 5.893 1.00 78.06 87 GLY A CA 1
ATOM 653 C C . GLY A 1 87 ? 1.340 4.411 5.306 1.00 78.06 87 GLY A C 1
ATOM 654 O O . GLY A 1 87 ? 2.286 5.122 4.956 1.00 78.06 87 GLY A O 1
ATOM 655 N N . GLN A 1 88 ? 1.377 3.079 5.202 1.00 83.19 88 GLN A N 1
ATOM 656 C CA . GLN A 1 88 ? 2.514 2.330 4.673 1.00 83.19 88 GLN A CA 1
ATOM 657 C C . GLN A 1 88 ? 2.497 2.288 3.141 1.00 83.19 88 GLN A C 1
ATOM 659 O O . GLN A 1 88 ? 1.448 2.329 2.499 1.00 83.19 88 GLN A O 1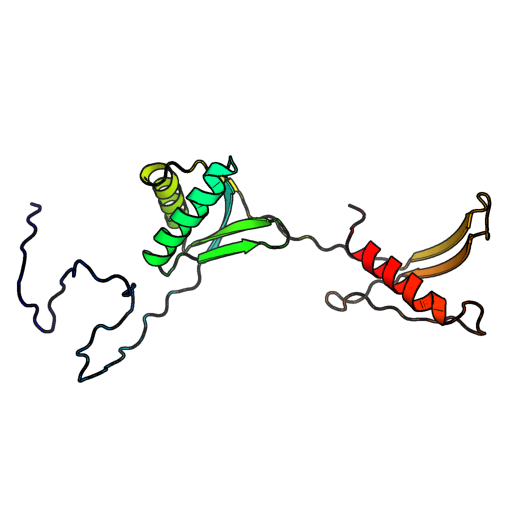
ATOM 664 N N . THR A 1 89 ? 3.678 2.180 2.527 1.00 86.62 89 THR A N 1
ATOM 665 C CA . THR A 1 89 ? 3.782 1.909 1.086 1.00 86.62 89 THR A CA 1
ATOM 666 C C . THR A 1 89 ? 3.875 0.403 0.877 1.00 86.62 89 THR A C 1
ATOM 668 O O . THR A 1 89 ? 4.820 -0.232 1.336 1.00 86.62 89 THR A O 1
ATOM 671 N N . ILE A 1 90 ? 2.896 -0.172 0.188 1.00 88.31 90 ILE A N 1
ATOM 672 C CA . ILE A 1 90 ? 2.842 -1.591 -0.148 1.00 88.31 90 ILE A CA 1
ATOM 673 C C . ILE A 1 90 ? 3.363 -1.776 -1.571 1.00 88.31 90 ILE A C 1
ATOM 675 O O . ILE A 1 90 ? 2.873 -1.162 -2.523 1.00 88.31 90 ILE A O 1
ATOM 679 N N . ILE A 1 91 ? 4.348 -2.654 -1.717 1.00 88.31 91 ILE A N 1
ATOM 680 C CA . ILE A 1 91 ? 4.851 -3.106 -3.007 1.00 88.31 91 ILE A CA 1
ATOM 681 C C . ILE A 1 91 ? 4.288 -4.493 -3.312 1.00 88.31 91 ILE A C 1
ATOM 683 O O . ILE A 1 91 ? 4.248 -5.365 -2.442 1.00 88.31 91 ILE A O 1
ATOM 687 N N . LYS A 1 92 ? 3.836 -4.692 -4.550 1.00 89.06 92 LYS A N 1
ATOM 688 C CA . LYS A 1 92 ? 3.276 -5.957 -5.025 1.00 89.06 92 LYS A CA 1
ATOM 689 C C . LYS A 1 92 ? 4.117 -6.489 -6.172 1.00 89.06 92 LYS A C 1
ATOM 691 O O . LYS A 1 92 ? 4.429 -5.749 -7.105 1.00 89.06 92 LYS A O 1
ATOM 696 N N . GLY A 1 93 ? 4.456 -7.771 -6.110 1.00 86.75 93 GLY A N 1
ATOM 697 C CA . GLY A 1 93 ? 5.264 -8.439 -7.126 1.00 86.75 93 GLY A CA 1
ATOM 698 C C . GLY A 1 93 ? 4.827 -9.878 -7.368 1.00 86.75 93 GLY A C 1
ATOM 699 O O . GLY A 1 93 ? 4.069 -10.470 -6.601 1.00 86.75 93 GLY A O 1
ATOM 700 N N . MET A 1 94 ? 5.319 -10.455 -8.462 1.00 86.06 94 MET A N 1
ATOM 701 C CA . MET A 1 94 ? 4.992 -11.831 -8.857 1.00 86.06 94 MET A CA 1
ATOM 702 C C . MET A 1 94 ? 5.583 -12.903 -7.925 1.00 86.06 94 MET A C 1
ATOM 704 O O . MET A 1 94 ? 5.090 -14.025 -7.904 1.00 86.06 94 MET A O 1
ATOM 708 N N . GLY A 1 95 ? 6.630 -12.587 -7.159 1.00 82.62 95 GLY A N 1
ATOM 709 C CA . GLY A 1 95 ? 7.275 -13.542 -6.260 1.00 82.62 95 GLY A CA 1
ATOM 710 C C . GLY A 1 95 ? 8.298 -12.896 -5.330 1.00 82.62 95 GLY A C 1
ATOM 711 O O . GLY A 1 95 ? 8.663 -11.734 -5.500 1.00 82.62 95 GLY A O 1
ATOM 712 N N . GLU A 1 96 ? 8.777 -13.673 -4.360 1.00 81.25 96 GLU A N 1
ATOM 713 C CA . GLU A 1 96 ? 9.698 -13.213 -3.312 1.00 81.25 96 GLU A CA 1
ATOM 714 C C . GLU A 1 96 ? 11.028 -12.723 -3.898 1.00 81.25 96 GLU A C 1
ATOM 716 O O . GLU A 1 96 ? 11.450 -11.604 -3.615 1.00 81.25 96 GLU A O 1
ATOM 721 N N . LEU A 1 97 ? 11.620 -13.503 -4.811 1.00 86.06 97 LEU A N 1
ATOM 722 C CA . LEU A 1 97 ? 12.874 -13.141 -5.479 1.00 86.06 97 LEU A CA 1
ATOM 723 C C . LEU A 1 97 ? 12.753 -11.833 -6.272 1.00 86.06 97 LEU A C 1
ATOM 725 O O . LEU A 1 97 ? 13.687 -11.036 -6.308 1.00 86.06 97 LEU A O 1
ATOM 729 N N . HIS A 1 98 ? 11.601 -11.597 -6.905 1.00 84.88 98 HIS A N 1
ATOM 730 C CA . HIS A 1 98 ? 11.371 -10.362 -7.649 1.00 84.88 98 HIS A CA 1
ATOM 731 C C . HIS A 1 98 ? 11.417 -9.153 -6.701 1.00 84.88 98 HIS A C 1
ATOM 733 O O . HIS A 1 98 ? 12.126 -8.179 -6.959 1.00 84.88 98 HIS A O 1
ATOM 739 N N . LEU A 1 99 ? 10.730 -9.245 -5.562 1.00 83.81 99 LEU A N 1
ATOM 740 C CA . LEU A 1 99 ? 10.720 -8.182 -4.559 1.00 83.81 99 LEU A CA 1
ATOM 741 C C . LEU A 1 99 ? 12.102 -7.986 -3.916 1.00 83.81 99 LEU A C 1
ATOM 743 O O . LEU A 1 99 ? 12.513 -6.847 -3.700 1.00 83.81 99 LEU A O 1
ATOM 747 N N . GLU A 1 100 ? 12.858 -9.061 -3.682 1.00 84.31 100 GLU A N 1
ATOM 748 C CA . GLU A 1 100 ? 14.224 -8.984 -3.153 1.00 84.31 100 GLU A CA 1
ATOM 749 C C . GLU A 1 100 ? 15.166 -8.222 -4.101 1.00 84.31 100 GLU A C 1
ATOM 751 O O . GLU A 1 100 ? 15.882 -7.312 -3.670 1.00 84.31 100 GLU A O 1
ATOM 756 N N . ILE A 1 101 ? 15.114 -8.524 -5.405 1.00 87.69 101 ILE A N 1
ATOM 757 C CA . ILE A 1 101 ? 15.911 -7.832 -6.429 1.00 87.69 101 ILE A CA 1
ATOM 758 C C . ILE A 1 101 ? 15.524 -6.352 -6.511 1.00 87.69 101 ILE A C 1
ATOM 760 O O . ILE A 1 101 ? 16.403 -5.495 -6.609 1.00 87.69 101 ILE A O 1
ATOM 764 N N . ILE A 1 102 ? 14.229 -6.029 -6.442 1.00 86.38 102 ILE A N 1
ATOM 765 C CA . ILE A 1 102 ? 13.752 -4.639 -6.451 1.00 86.38 102 ILE A CA 1
ATOM 766 C C . ILE A 1 102 ? 14.305 -3.864 -5.255 1.00 86.38 102 ILE A C 1
ATOM 768 O O . ILE A 1 102 ? 14.809 -2.751 -5.422 1.00 86.38 102 ILE A O 1
ATOM 772 N N . VAL A 1 103 ? 14.271 -4.451 -4.058 1.00 84.12 103 VAL A N 1
ATOM 773 C CA . VAL A 1 103 ? 14.791 -3.786 -2.859 1.00 84.12 103 VAL A CA 1
ATOM 774 C C . VAL A 1 103 ? 16.313 -3.623 -2.923 1.00 84.12 103 VAL A C 1
ATOM 776 O O . VAL A 1 103 ? 16.835 -2.572 -2.538 1.00 84.12 103 VAL A O 1
ATOM 779 N N . ASP A 1 104 ? 17.043 -4.610 -3.443 1.00 86.62 104 ASP A N 1
ATOM 780 C CA . ASP A 1 104 ? 18.489 -4.490 -3.659 1.00 86.62 104 ASP A CA 1
ATOM 781 C C . ASP A 1 104 ? 18.823 -3.402 -4.699 1.00 86.62 104 ASP A C 1
ATOM 783 O O . ASP A 1 104 ? 19.684 -2.556 -4.438 1.00 86.62 104 ASP A O 1
ATOM 787 N N . ARG A 1 105 ? 18.085 -3.324 -5.818 1.00 87.19 105 ARG A N 1
ATOM 788 C CA . ARG A 1 105 ? 18.226 -2.238 -6.808 1.00 87.19 105 ARG A CA 1
ATOM 789 C C . ARG A 1 105 ? 17.947 -0.872 -6.192 1.00 87.19 105 ARG A C 1
ATOM 791 O O . ARG A 1 105 ? 18.730 0.052 -6.396 1.00 87.19 105 ARG A O 1
ATOM 798 N N . MET A 1 106 ? 16.901 -0.735 -5.377 1.00 85.00 106 MET A N 1
ATOM 799 C CA . MET A 1 106 ? 16.610 0.517 -4.666 1.00 85.00 106 MET A CA 1
ATOM 800 C C . MET A 1 106 ? 17.761 0.949 -3.747 1.00 85.00 106 MET A C 1
ATOM 802 O O . MET A 1 106 ? 18.148 2.122 -3.742 1.00 85.00 106 MET A O 1
ATOM 806 N N . LYS A 1 107 ? 18.354 0.004 -3.008 1.00 85.56 107 LYS A N 1
ATOM 807 C CA . LYS A 1 107 ? 19.504 0.274 -2.134 1.00 85.56 107 LYS A CA 1
ATOM 808 C C . LYS A 1 107 ? 20.756 0.647 -2.928 1.00 85.56 107 LYS A C 1
ATOM 810 O O . LYS A 1 107 ? 21.457 1.582 -2.546 1.00 85.56 107 LYS A O 1
ATOM 815 N N . ARG A 1 108 ? 21.044 -0.048 -4.032 1.00 86.50 108 ARG A N 1
ATOM 816 C CA . ARG A 1 108 ? 22.271 0.157 -4.825 1.00 86.50 108 ARG A CA 1
ATOM 817 C C . ARG A 1 108 ? 22.203 1.371 -5.745 1.00 86.50 108 ARG A C 1
ATOM 819 O O . ARG A 1 108 ? 23.133 2.174 -5.750 1.00 86.50 108 ARG A O 1
ATOM 826 N N . GLU A 1 109 ? 21.129 1.509 -6.516 1.00 84.69 109 GLU A N 1
ATOM 827 C CA . GLU A 1 109 ? 20.997 2.554 -7.538 1.00 84.69 109 GLU A CA 1
ATOM 828 C C . GLU A 1 109 ? 20.573 3.893 -6.929 1.00 84.69 109 GLU A C 1
ATOM 830 O O . GLU A 1 109 ? 21.147 4.935 -7.249 1.00 84.69 109 GLU A O 1
ATOM 835 N N . PHE A 1 110 ? 19.602 3.871 -6.013 1.00 81.94 110 PHE A N 1
ATOM 836 C CA . PHE A 1 110 ? 18.990 5.088 -5.471 1.00 81.94 110 PHE A CA 1
ATOM 837 C C . PHE A 1 110 ? 19.496 5.457 -4.071 1.00 81.94 110 PHE A C 1
ATOM 839 O O . PHE A 1 110 ? 19.175 6.540 -3.576 1.00 81.94 110 PHE A O 1
ATOM 846 N N . LYS A 1 111 ? 20.323 4.597 -3.450 1.00 84.50 111 LYS A N 1
ATOM 847 C CA . LYS A 1 111 ? 20.859 4.778 -2.088 1.00 84.50 111 LYS A CA 1
ATOM 848 C C . LYS A 1 111 ? 19.749 5.059 -1.072 1.00 84.50 111 LYS A C 1
ATOM 850 O O . LYS A 1 111 ? 19.875 5.963 -0.248 1.00 84.50 111 LYS A O 1
ATOM 855 N N . VAL A 1 112 ? 18.645 4.323 -1.197 1.00 83.88 112 VAL A N 1
ATOM 856 C CA . VAL A 1 112 ? 17.483 4.420 -0.310 1.00 83.88 112 VAL A CA 1
ATOM 857 C C . VAL A 1 112 ? 17.561 3.307 0.720 1.00 83.88 112 VAL A C 1
ATOM 859 O O . VAL A 1 112 ? 17.518 2.124 0.384 1.00 83.88 112 VAL A O 1
ATOM 862 N N . ASP A 1 113 ? 17.643 3.695 1.985 1.00 82.50 113 ASP A N 1
ATOM 863 C CA . ASP A 1 113 ? 17.522 2.778 3.106 1.00 82.50 113 ASP A CA 1
ATOM 864 C C . ASP A 1 113 ? 16.043 2.596 3.469 1.00 82.50 113 ASP A C 1
ATOM 866 O O . ASP A 1 113 ? 15.417 3.468 4.079 1.00 82.50 113 ASP A O 1
ATOM 870 N N . ALA A 1 114 ? 15.492 1.439 3.105 1.00 82.25 114 ALA A N 1
ATOM 871 C CA . ALA A 1 114 ? 14.128 1.056 3.440 1.00 82.25 114 ALA A CA 1
ATOM 872 C C . ALA A 1 114 ? 14.092 -0.226 4.282 1.00 82.25 114 ALA A C 1
ATOM 874 O O . ALA A 1 114 ? 14.908 -1.139 4.099 1.00 82.25 114 ALA A O 1
ATOM 875 N N . ASN A 1 115 ? 13.145 -0.268 5.214 1.00 83.62 115 ASN A N 1
ATOM 876 C CA . ASN A 1 115 ? 12.812 -1.445 6.000 1.00 83.62 115 ASN A CA 1
ATOM 877 C C . ASN A 1 115 ? 11.727 -2.236 5.274 1.00 83.62 115 ASN A C 1
ATOM 879 O O . ASN A 1 115 ? 10.807 -1.657 4.699 1.00 83.62 115 ASN A O 1
ATOM 883 N N . ILE A 1 116 ? 11.862 -3.556 5.311 1.00 83.62 116 ILE A N 1
ATOM 884 C CA . ILE A 1 116 ? 10.936 -4.494 4.689 1.00 83.62 116 ILE A CA 1
ATOM 885 C C . ILE A 1 116 ? 10.162 -5.172 5.814 1.00 83.62 116 ILE A C 1
ATOM 887 O O . ILE A 1 116 ? 10.775 -5.681 6.755 1.00 83.62 116 ILE A O 1
ATOM 891 N N . GLY A 1 117 ? 8.838 -5.177 5.719 1.00 81.69 117 GLY A N 1
ATOM 892 C CA . GLY A 1 117 ? 7.959 -5.816 6.689 1.00 81.69 117 GLY A CA 1
ATOM 893 C C . GLY A 1 117 ? 6.761 -6.481 6.024 1.00 81.69 117 GLY A C 1
ATOM 894 O O . GLY A 1 117 ? 6.455 -6.244 4.854 1.00 81.69 117 GLY A O 1
ATOM 895 N N . ALA A 1 118 ? 6.064 -7.319 6.786 1.00 81.25 118 ALA A N 1
ATOM 896 C CA . ALA A 1 118 ? 4.745 -7.782 6.379 1.00 81.25 118 ALA A CA 1
ATOM 897 C C . ALA A 1 118 ? 3.757 -6.598 6.413 1.00 81.25 118 ALA A C 1
ATOM 899 O O . ALA A 1 118 ? 3.865 -5.758 7.313 1.00 81.25 118 ALA A O 1
ATOM 900 N N . PRO A 1 119 ? 2.812 -6.514 5.459 1.00 78.62 119 PRO A N 1
ATOM 901 C CA . PRO A 1 119 ? 1.782 -5.486 5.485 1.00 78.62 119 PRO A CA 1
ATOM 902 C C . PRO A 1 119 ? 0.957 -5.589 6.766 1.00 78.62 119 PRO A C 1
ATOM 904 O O . PRO A 1 119 ? 0.606 -6.686 7.212 1.00 78.62 119 PRO A O 1
ATOM 907 N N . GLN A 1 120 ? 0.665 -4.440 7.372 1.00 73.75 120 GLN A N 1
ATOM 908 C CA . GLN A 1 120 ? -0.246 -4.400 8.505 1.00 73.75 120 GLN A CA 1
ATOM 909 C C . GLN A 1 120 ? -1.667 -4.709 8.042 1.00 73.75 120 GLN A C 1
ATOM 911 O O . GLN A 1 120 ? -2.104 -4.291 6.972 1.00 73.75 120 GLN A O 1
ATOM 916 N N . VAL A 1 121 ? -2.389 -5.464 8.865 1.00 77.00 121 VAL A N 1
ATOM 917 C CA . VAL A 1 121 ? -3.784 -5.813 8.605 1.00 77.00 121 VAL A CA 1
ATOM 918 C C . VAL A 1 121 ? -4.665 -4.788 9.306 1.00 77.00 121 VAL A C 1
ATOM 920 O O . VAL A 1 121 ? -4.519 -4.580 10.512 1.00 77.00 121 VAL A O 1
ATOM 923 N N . ALA A 1 122 ? -5.584 -4.163 8.571 1.00 70.56 122 ALA A N 1
ATOM 924 C CA . ALA A 1 122 ? -6.595 -3.295 9.158 1.00 70.56 122 ALA A CA 1
ATOM 925 C C . ALA A 1 122 ? -7.591 -4.149 9.958 1.00 70.56 122 ALA A C 1
ATOM 927 O O . ALA A 1 122 ? -8.474 -4.811 9.403 1.00 70.56 122 ALA A O 1
ATOM 928 N N . TYR A 1 123 ? -7.425 -4.175 11.279 1.00 75.75 123 TYR A N 1
ATOM 929 C CA . TYR A 1 123 ? -8.378 -4.828 12.167 1.00 75.75 123 TYR A CA 1
ATOM 930 C C . TYR A 1 123 ? -9.628 -3.964 12.310 1.00 75.75 123 TYR A C 1
ATOM 932 O O . TYR A 1 123 ? -9.556 -2.744 12.428 1.00 75.75 123 TYR A O 1
ATOM 940 N N . ARG A 1 124 ? -10.792 -4.614 12.318 1.00 79.12 124 ARG A N 1
ATOM 941 C CA . ARG A 1 124 ? -12.069 -3.973 12.635 1.00 79.12 124 ARG A CA 1
ATOM 942 C C . ARG A 1 124 ? -12.637 -4.587 13.894 1.00 79.12 124 ARG A C 1
ATOM 944 O O . ARG A 1 124 ? -12.660 -5.809 14.036 1.00 79.12 124 ARG A O 1
ATOM 951 N N . GLU A 1 125 ? -13.129 -3.734 14.775 1.00 79.88 125 GLU A N 1
ATOM 952 C CA . GLU A 1 125 ? -13.731 -4.164 16.026 1.00 79.88 125 GLU A CA 1
ATOM 953 C C . GLU A 1 125 ? -15.242 -4.324 15.878 1.00 79.88 125 GLU A C 1
ATOM 955 O O . GLU A 1 125 ? -15.921 -3.540 15.212 1.00 79.88 125 GLU A O 1
ATOM 960 N N . THR A 1 126 ? -15.788 -5.353 16.519 1.00 83.06 126 THR A N 1
ATOM 961 C CA . THR A 1 126 ? -17.231 -5.509 16.664 1.00 83.06 126 THR A CA 1
ATOM 962 C C . THR A 1 126 ? -17.556 -6.152 18.003 1.00 83.06 126 THR A C 1
ATOM 964 O O . THR A 1 126 ? -16.794 -6.968 18.526 1.00 83.06 126 THR A O 1
ATOM 967 N N . ILE A 1 127 ? -18.694 -5.770 18.575 1.00 84.75 127 ILE A N 1
ATOM 968 C CA . ILE A 1 127 ? -19.203 -6.381 19.801 1.00 84.75 127 ILE A CA 1
ATOM 969 C C . ILE A 1 127 ? -19.798 -7.756 19.485 1.00 84.75 127 ILE A C 1
ATOM 971 O O . ILE A 1 127 ? -20.329 -7.984 18.404 1.00 84.75 127 ILE A O 1
ATOM 975 N N . THR A 1 128 ? -19.740 -8.683 20.440 1.00 85.38 128 THR A N 1
ATOM 976 C CA . THR A 1 128 ? -20.332 -10.031 20.300 1.00 85.38 128 THR A CA 1
ATOM 977 C C . THR A 1 128 ? -21.619 -10.207 21.101 1.00 85.38 128 THR A C 1
ATOM 979 O O . THR A 1 128 ? -22.372 -11.152 20.875 1.00 85.38 128 THR A O 1
ATOM 982 N N . ARG A 1 129 ? -21.881 -9.313 22.058 1.00 87.00 129 ARG A N 1
ATOM 983 C CA . ARG A 1 129 ? -23.015 -9.375 22.984 1.00 87.00 129 ARG A CA 1
ATOM 984 C C . ARG A 1 129 ? -23.746 -8.047 23.012 1.00 87.00 129 ARG A C 1
ATOM 986 O O . ARG A 1 129 ? -23.137 -6.997 22.830 1.00 87.00 129 ARG A O 1
ATOM 993 N N . THR A 1 130 ? -25.040 -8.110 23.295 1.00 89.12 130 THR A N 1
ATOM 994 C CA . THR A 1 130 ? -25.858 -6.924 23.540 1.00 89.12 130 THR A CA 1
ATOM 995 C C . THR A 1 130 ? -25.457 -6.264 24.859 1.00 89.12 130 THR A C 1
ATOM 997 O O . THR A 1 130 ? -25.272 -6.961 25.861 1.00 89.12 130 THR A O 1
ATOM 1000 N N . GLY A 1 131 ? -25.352 -4.937 24.879 1.00 86.00 131 GLY A N 1
ATOM 1001 C CA . GLY A 1 131 ? -25.004 -4.162 26.071 1.00 86.00 131 GLY A CA 1
ATOM 1002 C C . GLY A 1 131 ? -25.914 -2.952 26.243 1.00 86.00 131 GLY A C 1
ATOM 1003 O O . GLY A 1 131 ? -26.187 -2.239 25.282 1.00 86.00 131 GLY A O 1
ATOM 1004 N N . GLU A 1 132 ? -26.371 -2.705 27.469 1.00 89.00 132 GLU A N 1
ATOM 1005 C CA . GLU A 1 132 ? -27.135 -1.504 27.819 1.00 89.00 132 GLU A CA 1
ATOM 1006 C C . GLU A 1 132 ? -26.267 -0.536 28.626 1.00 89.00 132 GLU A C 1
ATOM 1008 O O . GLU A 1 132 ? -25.543 -0.942 29.535 1.00 89.00 132 GLU A O 1
ATOM 1013 N N . VAL A 1 133 ? -26.357 0.754 28.309 1.00 86.81 133 VAL A N 1
ATOM 1014 C CA . VAL A 1 133 ? -25.609 1.823 28.977 1.00 86.81 133 VAL A CA 1
ATOM 1015 C C . VAL A 1 133 ? -26.578 2.921 29.401 1.00 86.81 133 VAL A C 1
ATOM 1017 O O . VAL A 1 133 ? -27.295 3.469 28.569 1.00 86.81 133 VAL A O 1
ATOM 1020 N N . ASP A 1 134 ? -26.585 3.265 30.690 1.00 88.81 134 ASP A N 1
ATOM 1021 C CA . ASP A 1 134 ? -27.276 4.443 31.233 1.00 88.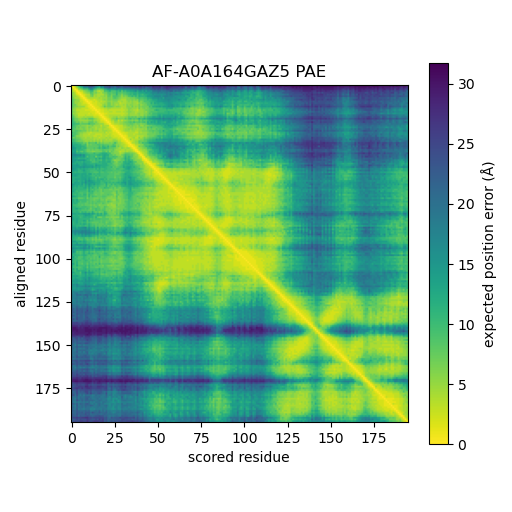81 134 ASP A CA 1
ATOM 1022 C C . ASP A 1 134 ? -26.220 5.439 31.715 1.00 88.81 134 ASP A C 1
ATOM 1024 O O . ASP A 1 134 ? -25.469 5.166 32.654 1.00 88.81 134 ASP A O 1
ATOM 1028 N N . TYR A 1 135 ? -26.132 6.583 31.043 1.00 85.88 135 TYR A N 1
ATOM 1029 C CA . TYR A 1 135 ? -25.174 7.630 31.361 1.00 85.88 135 TYR A CA 1
ATOM 1030 C C . TYR A 1 135 ? -25.891 8.943 31.649 1.00 85.88 135 TYR A C 1
ATOM 1032 O O . TYR A 1 135 ? -26.656 9.447 30.829 1.00 85.88 135 TYR A O 1
ATOM 1040 N N . THR A 1 136 ? -25.605 9.533 32.812 1.00 86.81 136 THR A N 1
ATOM 1041 C CA . THR A 1 136 ? -26.092 10.865 33.187 1.00 86.81 136 THR A CA 1
ATOM 1042 C C . THR A 1 136 ? -24.924 11.843 33.247 1.00 86.81 136 THR A C 1
ATOM 1044 O O . THR A 1 136 ? -24.116 11.817 34.173 1.00 86.81 136 THR A O 1
ATOM 1047 N N . HIS A 1 137 ? -24.853 12.741 32.271 1.00 82.19 137 HIS A N 1
ATOM 1048 C CA . HIS A 1 137 ? -23.964 13.887 32.267 1.00 82.19 137 HIS A CA 1
ATOM 1049 C C . HIS A 1 137 ? -24.598 15.047 33.035 1.00 82.19 137 HIS A C 1
ATOM 1051 O O . HIS A 1 137 ? -25.621 15.594 32.622 1.00 82.19 137 HIS A O 1
ATOM 1057 N N . LYS A 1 138 ? -23.980 15.453 34.145 1.00 82.25 138 LYS A N 1
ATOM 1058 C CA . LYS A 1 138 ? -24.364 16.654 34.891 1.00 82.25 138 LYS A CA 1
ATOM 1059 C C . LYS A 1 138 ? -23.114 17.476 35.177 1.00 82.25 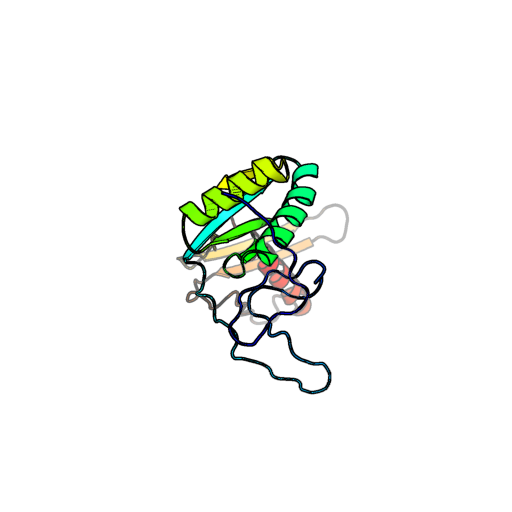138 LYS A C 1
ATOM 1061 O O . LYS A 1 138 ? -22.316 17.107 36.035 1.00 82.25 138 LYS A O 1
ATOM 1066 N N . LYS A 1 139 ? -22.949 18.592 34.467 1.00 78.56 139 LYS A N 1
ATOM 1067 C CA . LYS A 1 139 ? -21.880 19.567 34.720 1.00 78.56 139 LYS A CA 1
ATOM 1068 C C . LYS A 1 139 ? -22.478 20.949 34.931 1.00 78.56 139 LYS A C 1
ATOM 1070 O O . LYS A 1 139 ? -23.201 21.473 34.087 1.00 78.56 139 LYS A O 1
ATOM 1075 N N . GLN A 1 140 ? -22.141 21.539 36.071 1.00 69.38 140 GLN A N 1
ATOM 1076 C CA . GLN A 1 140 ? -22.522 22.896 36.430 1.00 69.38 140 GLN A CA 1
ATOM 1077 C C . GLN A 1 140 ? -21.258 23.650 36.839 1.00 69.38 140 GLN A C 1
ATOM 1079 O O . GLN A 1 140 ? -20.884 23.686 38.006 1.00 69.38 140 GLN A O 1
ATOM 1084 N N . THR A 1 141 ? -20.571 24.222 35.856 1.00 60.56 141 THR A N 1
ATOM 1085 C CA . THR A 1 141 ? -19.455 25.150 36.074 1.00 60.56 141 THR A CA 1
ATOM 1086 C C . THR A 1 141 ? -19.865 26.521 35.556 1.00 60.56 141 THR A C 1
ATOM 1088 O O . THR A 1 141 ? -19.812 26.771 34.358 1.00 60.56 141 THR A O 1
ATOM 1091 N N . GLY A 1 142 ? -20.322 27.383 36.468 1.00 59.88 142 GLY A N 1
ATOM 1092 C CA . GLY A 1 142 ? -20.358 28.842 36.295 1.00 59.88 142 GLY A CA 1
ATOM 1093 C C . GLY A 1 142 ? -21.235 29.444 35.183 1.00 59.88 142 GLY A C 1
ATOM 1094 O O . GLY A 1 142 ? -21.048 30.616 34.882 1.00 59.88 142 GLY A O 1
ATOM 1095 N N . GLY A 1 143 ? -22.172 28.701 34.578 1.00 70.25 143 GLY A N 1
ATOM 1096 C CA . GLY A 1 143 ? -23.068 29.179 33.508 1.00 70.25 143 GLY A CA 1
ATOM 1097 C C . GLY A 1 143 ? -24.303 28.284 33.320 1.00 70.25 143 GLY A C 1
ATOM 1098 O O . GLY A 1 143 ? -24.633 27.518 34.228 1.00 70.25 143 GLY A O 1
ATOM 1099 N N . SER A 1 144 ? -24.983 28.359 32.161 1.00 61.78 144 SER A N 1
ATOM 1100 C CA . SER A 1 144 ? -26.104 27.465 31.807 1.00 61.78 144 SER A CA 1
ATOM 1101 C C . SER A 1 144 ? -25.686 26.004 31.988 1.00 61.78 144 SER A C 1
ATOM 1103 O O . SER A 1 144 ? -24.818 25.508 31.271 1.00 61.78 144 SER A O 1
ATOM 1105 N N . GLY A 1 145 ? -26.251 25.333 32.994 1.00 72.06 145 GLY A N 1
ATOM 1106 C CA . GLY A 1 145 ? -25.874 23.966 33.350 1.00 72.06 145 GLY A CA 1
ATOM 1107 C C . GLY A 1 145 ? -26.119 22.991 32.199 1.00 72.06 145 GLY A C 1
ATOM 1108 O O . GLY A 1 145 ? -27.133 23.077 31.511 1.00 72.06 145 GLY A O 1
ATOM 1109 N N . GLN A 1 146 ? -25.198 22.049 32.002 1.00 79.19 146 GLN A N 1
ATOM 1110 C CA . GLN A 1 146 ? -25.367 20.955 31.050 1.00 79.19 146 GLN A CA 1
ATOM 1111 C C . GLN A 1 146 ? -25.940 19.747 31.788 1.00 79.19 146 GLN A C 1
ATOM 1113 O O . GLN A 1 146 ? -25.340 19.244 32.744 1.00 79.19 146 GLN A O 1
ATOM 1118 N N . TYR A 1 147 ? -27.104 19.287 31.336 1.00 81.94 147 TYR A N 1
ATOM 1119 C CA . TYR A 1 147 ? -27.740 18.068 31.813 1.00 81.94 147 TYR A CA 1
ATOM 1120 C C . TYR A 1 147 ? -28.135 17.205 30.619 1.00 81.94 147 TYR A C 1
ATOM 1122 O O . TYR A 1 147 ? -28.881 17.651 29.751 1.00 81.94 147 TYR A O 1
ATOM 1130 N N . ALA A 1 148 ? -27.648 15.970 30.584 1.00 81.94 148 ALA A N 1
ATOM 1131 C CA . ALA A 1 148 ? -28.062 14.973 29.610 1.00 81.94 148 ALA A CA 1
ATOM 1132 C C . ALA A 1 148 ? -28.108 13.610 30.290 1.00 81.94 148 ALA A C 1
ATOM 1134 O O . ALA A 1 148 ? -27.135 13.200 30.913 1.00 81.94 148 ALA A O 1
ATOM 1135 N N . ARG A 1 149 ? -29.219 12.889 30.160 1.00 84.75 149 ARG A N 1
ATOM 1136 C CA . ARG A 1 149 ? -29.291 11.472 30.516 1.00 84.75 149 ARG A CA 1
ATOM 1137 C C . ARG A 1 149 ? -29.594 10.683 29.258 1.00 84.75 149 ARG A C 1
ATOM 1139 O O . ARG A 1 149 ? -30.573 10.976 28.581 1.00 84.75 149 ARG A O 1
ATOM 1146 N N . ILE A 1 150 ? -28.744 9.716 28.946 1.00 84.19 150 ILE A N 1
ATOM 1147 C CA . ILE A 1 150 ? -28.835 8.911 27.735 1.00 84.19 150 ILE A CA 1
ATOM 1148 C C . ILE A 1 150 ? -28.860 7.450 28.157 1.00 84.19 150 ILE A C 1
ATOM 1150 O O . ILE A 1 150 ? -27.980 6.998 28.888 1.00 84.19 150 ILE A O 1
ATOM 1154 N N . LYS A 1 151 ? -29.874 6.726 27.684 1.00 86.94 151 LYS A N 1
ATOM 1155 C CA . LYS A 1 151 ? -29.955 5.275 27.799 1.00 86.94 15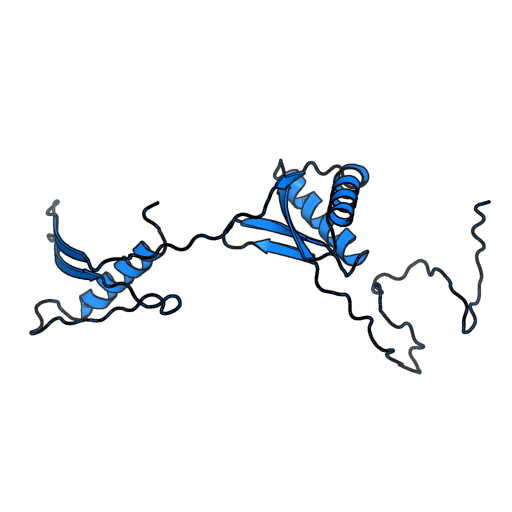1 LYS A CA 1
ATOM 1156 C C . LYS A 1 151 ? -29.810 4.691 26.401 1.00 86.94 151 LYS A C 1
ATOM 1158 O O . LYS A 1 151 ? -30.605 5.025 25.528 1.00 86.94 151 LYS A O 1
ATOM 1163 N N . LEU A 1 152 ? -28.774 3.893 26.186 1.00 87.38 152 LEU A N 1
ATOM 1164 C CA . LEU A 1 152 ? -28.451 3.288 24.898 1.00 87.38 152 LEU A CA 1
ATOM 1165 C C . LEU A 1 152 ? -28.442 1.775 25.033 1.00 87.38 152 LEU A C 1
ATOM 1167 O O . LEU A 1 152 ? -28.031 1.236 26.061 1.00 87.38 152 LEU A O 1
ATOM 1171 N N . ARG A 1 153 ? -28.858 1.109 23.964 1.00 88.75 153 ARG A N 1
ATOM 1172 C CA . ARG A 1 153 ? -28.759 -0.332 23.801 1.00 88.75 153 ARG A CA 1
ATOM 1173 C C . ARG A 1 153 ? -27.943 -0.594 22.546 1.00 88.75 153 ARG A C 1
ATOM 1175 O O . ARG A 1 153 ? -28.269 -0.082 21.481 1.00 88.75 153 ARG A O 1
ATOM 1182 N N . PHE A 1 154 ? -26.861 -1.341 22.698 1.00 88.12 154 PHE A N 1
ATOM 1183 C CA . PHE A 1 154 ? -25.994 -1.758 21.606 1.00 88.12 154 PHE A CA 1
ATOM 1184 C C . PHE A 1 154 ? -26.248 -3.228 21.322 1.00 88.12 154 PHE A C 1
ATOM 1186 O O . PHE A 1 154 ? -26.242 -4.041 22.249 1.00 88.12 154 PHE A O 1
ATOM 1193 N N . GLU A 1 155 ? -26.445 -3.572 20.055 1.00 88.06 155 GLU A N 1
ATOM 1194 C CA . GLU A 1 155 ? -26.641 -4.949 19.613 1.00 88.06 155 GLU A CA 1
ATOM 1195 C C . GLU A 1 155 ? -25.687 -5.272 18.455 1.00 88.06 155 GLU A C 1
ATOM 1197 O O . GLU A 1 155 ? -25.432 -4.404 17.615 1.00 88.06 155 GLU A O 1
ATOM 1202 N N . PRO A 1 156 ? -25.110 -6.487 18.418 1.00 87.81 156 PRO A N 1
ATOM 1203 C CA . PRO A 1 156 ? -24.231 -6.890 17.332 1.00 87.81 156 PRO A CA 1
ATOM 1204 C C . PRO A 1 156 ? -25.036 -7.089 16.046 1.00 87.81 156 PRO A C 1
ATOM 1206 O O . PRO A 1 156 ? -26.032 -7.811 16.029 1.00 87.81 156 PRO A O 1
ATOM 1209 N N . LEU A 1 157 ? -24.574 -6.479 14.958 1.00 86.38 157 LEU A N 1
ATOM 1210 C CA . LEU A 1 157 ? -25.146 -6.662 13.627 1.00 86.38 157 LEU A CA 1
ATOM 1211 C C . LEU A 1 157 ? -24.327 -7.672 12.811 1.00 86.38 157 LEU A C 1
ATOM 1213 O O . LEU A 1 157 ? -23.145 -7.883 13.102 1.00 86.38 157 LEU A O 1
ATOM 1217 N N . PRO A 1 158 ? -24.917 -8.279 11.762 1.00 84.25 158 PRO A N 1
ATOM 1218 C CA . PRO A 1 158 ? -24.173 -9.128 10.843 1.00 84.25 158 PRO A CA 1
ATOM 1219 C C . PRO A 1 158 ? -22.950 -8.396 10.266 1.00 84.25 158 PRO A C 1
ATOM 1221 O O . PRO A 1 158 ? -23.034 -7.190 9.988 1.00 84.25 158 PRO A O 1
ATOM 1224 N N . PRO A 1 159 ? -21.827 -9.100 10.041 1.00 80.38 159 PRO A N 1
ATOM 1225 C CA . PRO A 1 159 ? -20.626 -8.493 9.480 1.00 80.38 159 PRO A CA 1
ATOM 1226 C C . PRO A 1 159 ? -20.941 -7.8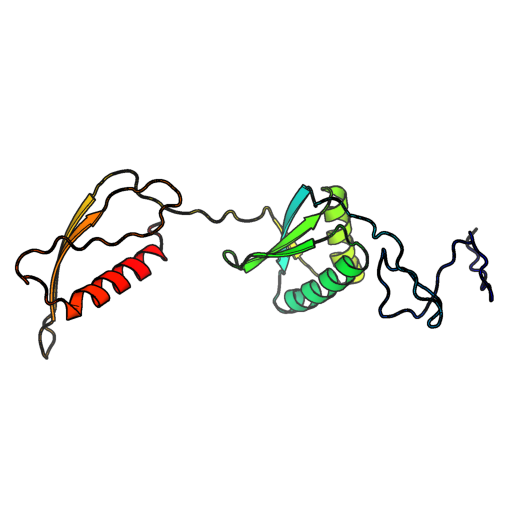28 8.135 1.00 80.38 159 PRO A C 1
ATOM 1228 O O . PRO A 1 159 ? -21.586 -8.418 7.272 1.00 80.38 159 PRO A O 1
ATOM 1231 N N . GLY A 1 160 ? -20.505 -6.577 7.975 1.00 79.19 160 GLY A N 1
ATOM 1232 C CA . GLY A 1 160 ? -20.775 -5.766 6.781 1.00 79.19 160 GLY A CA 1
ATOM 1233 C C . GLY A 1 160 ? -22.018 -4.871 6.857 1.00 79.19 160 GLY A C 1
ATOM 1234 O O . GLY A 1 160 ? -22.210 -4.054 5.964 1.00 79.19 160 GLY A O 1
ATOM 1235 N N . SER A 1 161 ? -22.818 -4.947 7.927 1.00 79.75 161 SER A N 1
ATOM 1236 C CA . SER A 1 161 ? -24.026 -4.109 8.091 1.00 79.75 161 SER A CA 1
ATOM 1237 C C . SER A 1 161 ? -23.729 -2.653 8.487 1.00 79.75 161 SER A C 1
ATOM 1239 O O . SER A 1 161 ? -24.606 -1.797 8.411 1.00 79.75 161 SER A O 1
ATOM 1241 N N . GLY A 1 162 ? -22.490 -2.359 8.893 1.00 81.69 162 GLY A N 1
ATOM 1242 C CA . GLY A 1 162 ? -22.063 -1.020 9.299 1.00 81.69 162 GLY A CA 1
ATOM 1243 C C . GLY A 1 162 ? -22.692 -0.547 10.615 1.00 81.69 162 GLY A C 1
ATOM 1244 O O . GLY A 1 162 ? -23.129 -1.345 11.440 1.00 81.69 162 GLY A O 1
ATOM 1245 N N . PHE A 1 163 ? -22.699 0.772 10.817 1.00 83.62 163 PHE A N 1
ATOM 1246 C CA . PHE A 1 163 ? -23.293 1.415 11.990 1.00 83.62 163 PHE A CA 1
ATOM 1247 C C . PHE A 1 163 ? -24.735 1.838 11.695 1.00 83.62 163 PHE A C 1
ATOM 1249 O O . PHE A 1 163 ? -24.970 2.689 10.833 1.00 83.62 163 PHE A O 1
ATOM 1256 N N . VAL A 1 164 ? -25.687 1.282 12.445 1.00 85.38 164 VAL A N 1
ATOM 1257 C CA . VAL A 1 164 ? -27.111 1.634 12.377 1.00 85.38 164 VAL A CA 1
ATOM 1258 C C . VAL A 1 164 ? -27.518 2.292 13.690 1.00 85.38 164 VAL A C 1
ATOM 1260 O O . VAL A 1 164 ? -27.151 1.829 14.767 1.00 85.38 164 VAL A O 1
ATOM 1263 N N . PHE A 1 165 ? -28.267 3.389 13.597 1.00 85.31 165 PHE A N 1
ATOM 1264 C CA . PHE A 1 165 ? -28.817 4.091 14.751 1.00 85.31 165 PHE A CA 1
ATOM 1265 C C . PHE A 1 165 ? -30.339 4.113 14.642 1.00 85.31 165 PHE A C 1
ATOM 1267 O O . PHE A 1 165 ? -30.885 4.760 13.747 1.00 85.31 165 PHE A O 1
ATOM 1274 N N . GLU A 1 166 ? -31.009 3.432 15.567 1.00 85.19 166 GLU A N 1
ATOM 1275 C CA . GLU A 1 166 ? -32.463 3.455 15.704 1.00 85.19 166 GLU A CA 1
ATOM 1276 C C . GLU A 1 166 ? -32.851 4.246 16.952 1.00 85.19 166 GLU A C 1
ATOM 1278 O O . GLU A 1 166 ? -32.252 4.110 18.019 1.00 85.19 166 GLU A O 1
ATOM 1283 N N . ASN A 1 167 ? -33.847 5.119 16.809 1.00 83.12 167 ASN A N 1
ATOM 1284 C CA . ASN A 1 167 ? -34.331 5.944 17.905 1.00 83.12 167 ASN A CA 1
ATOM 1285 C C . ASN A 1 167 ? -35.689 5.429 18.397 1.00 83.12 167 ASN A C 1
ATOM 1287 O O . ASN A 1 167 ? -36.719 5.744 17.804 1.00 83.12 167 ASN A O 1
ATOM 1291 N N . GLU A 1 168 ? -35.687 4.702 19.514 1.00 81.44 168 GLU A N 1
ATOM 1292 C CA . GLU A 1 168 ? -36.896 4.183 20.175 1.00 81.44 168 GLU A CA 1
ATOM 1293 C C . GLU A 1 168 ? -37.494 5.148 21.222 1.00 81.44 168 GLU A C 1
ATOM 1295 O O . GLU A 1 168 ? -38.347 4.764 22.025 1.00 81.44 168 GLU A O 1
ATOM 1300 N N . THR A 1 169 ? -37.061 6.416 21.273 1.00 75.38 169 THR A N 1
ATOM 1301 C CA . THR A 1 169 ? -37.573 7.358 22.285 1.00 75.38 169 THR A CA 1
ATOM 1302 C C . THR A 1 169 ? -39.059 7.677 22.081 1.00 75.38 169 THR A C 1
ATOM 1304 O O . THR A 1 169 ? -39.481 8.265 21.086 1.00 75.38 169 THR A O 1
ATOM 1307 N N . VAL A 1 170 ? -39.869 7.332 23.083 1.00 71.00 170 VAL A N 1
ATOM 1308 C CA . VAL A 1 170 ? -41.310 7.617 23.145 1.00 71.00 170 VAL A CA 1
ATOM 1309 C C . VAL A 1 170 ? -41.572 8.904 23.932 1.00 71.00 170 VAL A C 1
ATOM 1311 O O . VAL A 1 170 ? -40.948 9.153 24.960 1.00 71.00 170 VAL A O 1
ATOM 1314 N N . GLY A 1 171 ? -42.514 9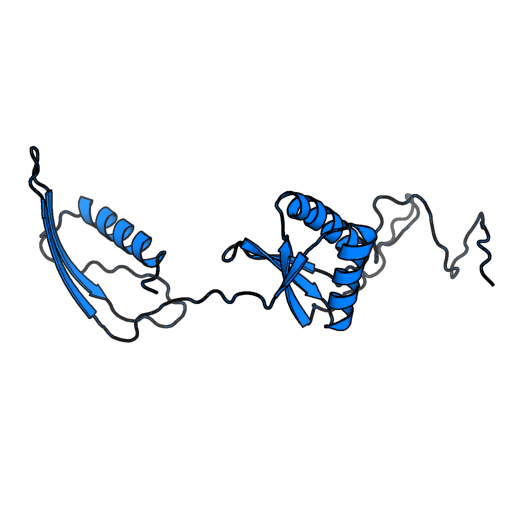.733 23.471 1.00 63.53 171 GLY A N 1
ATOM 1315 C CA . GLY A 1 171 ? -43.074 10.835 24.270 1.00 63.53 171 GLY A CA 1
ATOM 1316 C C . GLY A 1 171 ? -42.250 12.127 24.369 1.00 63.53 171 GLY A C 1
ATOM 1317 O O . GLY A 1 171 ? -42.519 12.936 25.248 1.00 63.53 171 GLY A O 1
ATOM 1318 N N . GLY A 1 172 ? -41.259 12.354 23.499 1.00 67.00 172 GLY A N 1
ATOM 1319 C CA . GLY A 1 172 ? -40.519 13.629 23.468 1.00 67.00 172 GLY A CA 1
ATOM 1320 C C . GLY A 1 172 ? -39.596 13.868 24.671 1.00 67.00 172 GLY A C 1
ATOM 1321 O O . GLY A 1 172 ? -39.183 14.999 24.906 1.00 67.00 172 GLY A O 1
ATOM 1322 N N . VAL A 1 173 ? -39.249 12.805 25.409 1.00 69.75 173 VAL A N 1
ATOM 1323 C CA . VAL A 1 173 ? -38.316 12.827 26.556 1.00 69.75 173 VAL A CA 1
ATOM 1324 C C . VAL A 1 173 ? -36.939 13.381 26.162 1.00 69.75 173 VAL A C 1
ATOM 1326 O O . VAL A 1 173 ? -36.252 13.991 26.978 1.00 69.75 173 VAL A O 1
ATOM 1329 N N . VAL A 1 174 ? -36.562 13.212 24.893 1.00 74.81 174 VAL A N 1
ATOM 1330 C CA . VAL A 1 174 ? -35.410 13.866 24.270 1.00 74.81 174 VAL A CA 1
ATOM 1331 C C . VAL A 1 174 ? -35.928 14.757 23.135 1.00 74.81 174 VAL A C 1
ATOM 1333 O O . VAL A 1 174 ? -36.592 14.244 22.227 1.00 74.81 174 VAL A O 1
ATOM 1336 N N . PRO A 1 175 ? -35.644 16.074 23.138 1.00 78.06 175 PRO A N 1
ATOM 1337 C CA . PRO A 1 175 ? -35.989 16.930 22.011 1.00 78.06 175 PRO A CA 1
ATOM 1338 C C . PRO A 1 175 ? -35.289 16.439 20.739 1.00 78.06 175 PRO A C 1
ATOM 1340 O O . PRO A 1 175 ? -34.087 16.158 20.747 1.00 78.06 175 PRO A O 1
ATOM 1343 N N . LYS A 1 176 ? -36.035 16.349 19.631 1.00 75.12 176 LYS A N 1
ATOM 1344 C CA . LYS A 1 176 ? -35.540 15.806 18.349 1.00 75.12 176 LYS A CA 1
ATOM 1345 C C . LYS A 1 176 ? -34.315 16.549 17.803 1.00 75.12 176 LYS A C 1
ATOM 1347 O O . LYS A 1 176 ? -33.550 15.977 17.038 1.00 75.12 176 LYS A O 1
ATOM 1352 N N . GLU A 1 177 ? -34.109 17.789 18.234 1.00 79.69 177 GLU A N 1
ATOM 1353 C CA . GLU A 1 177 ? -32.966 18.630 17.872 1.00 79.69 177 GLU A CA 1
ATOM 1354 C C . GLU A 1 177 ? -31.632 18.121 18.448 1.00 79.69 177 GLU A C 1
ATOM 1356 O O . GLU A 1 177 ? -30.585 18.328 17.839 1.00 79.69 177 GLU A O 1
ATOM 1361 N N . PHE A 1 178 ? -31.647 17.400 19.578 1.00 79.75 178 PHE A N 1
ATOM 1362 C CA . PHE A 1 178 ? -30.428 16.878 20.217 1.00 79.75 178 PHE A CA 1
ATOM 1363 C C . PHE A 1 178 ? -30.052 15.457 19.771 1.00 79.75 178 PHE A C 1
ATOM 1365 O O . PHE A 1 178 ? -28.893 15.062 19.903 1.00 79.75 178 PHE A O 1
ATOM 1372 N N . VAL A 1 179 ? -30.993 14.703 19.193 1.00 81.44 179 VAL A N 1
ATOM 1373 C CA . VAL A 1 179 ? -30.770 13.352 18.641 1.00 81.44 179 VAL A CA 1
ATOM 1374 C C . VAL A 1 179 ? -29.610 13.296 17.630 1.00 81.44 179 VAL A C 1
ATOM 1376 O O . VAL A 1 179 ? -28.729 12.453 17.812 1.00 81.44 179 VAL A O 1
ATOM 1379 N N . PRO A 1 180 ? -29.516 14.183 16.614 1.00 83.94 180 PRO A N 1
ATOM 1380 C CA . PRO A 1 180 ? -28.388 14.155 15.679 1.00 83.94 180 PRO A CA 1
ATOM 1381 C C . PRO A 1 180 ? -27.044 14.464 16.354 1.00 83.94 180 PRO A C 1
ATOM 1383 O O . PRO A 1 180 ? -26.009 13.967 15.912 1.00 83.94 180 PRO A O 1
ATOM 1386 N N . GLY A 1 181 ? -27.040 15.237 17.447 1.00 84.19 181 GLY A N 1
ATOM 1387 C CA . GLY A 1 181 ? -25.839 15.488 18.246 1.00 84.19 181 GLY A CA 1
ATOM 1388 C C . GLY A 1 181 ? -25.321 14.217 18.924 1.00 84.19 181 GLY A C 1
ATOM 1389 O O . GLY A 1 181 ? -24.128 13.925 18.854 1.00 84.19 181 GLY A O 1
ATOM 1390 N N . VAL A 1 182 ? -26.227 13.423 19.505 1.00 83.38 182 VAL A N 1
ATOM 1391 C CA . VAL A 1 182 ? -25.896 12.121 20.109 1.00 83.38 182 VAL A CA 1
ATOM 1392 C C . VAL A 1 182 ? -25.429 11.127 19.044 1.00 83.38 182 VAL A C 1
ATOM 1394 O O . VAL A 1 182 ? -24.392 10.495 19.221 1.00 83.38 182 VAL A O 1
ATOM 1397 N N . GLN A 1 183 ? -26.128 11.036 17.907 1.00 85.25 183 GLN A N 1
ATOM 1398 C CA . GLN A 1 183 ? -25.740 10.155 16.801 1.00 85.25 183 GLN A CA 1
ATOM 1399 C C . GLN A 1 183 ? -24.345 10.493 16.262 1.00 85.25 183 GLN A C 1
ATOM 1401 O O . GLN A 1 183 ? -23.545 9.594 16.014 1.00 85.25 183 GLN A O 1
ATOM 1406 N N . LYS A 1 184 ? -24.030 11.784 16.098 1.00 86.25 184 LYS A N 1
ATOM 1407 C CA . LYS A 1 184 ? -22.706 12.226 15.647 1.00 86.25 184 LYS A CA 1
ATOM 1408 C C . LYS A 1 184 ? -21.615 11.881 16.663 1.00 86.25 184 LYS A C 1
ATOM 1410 O O . LYS A 1 184 ? -20.538 11.457 16.254 1.00 86.25 184 LYS A O 1
ATOM 1415 N N . GLY A 1 185 ? -21.903 12.031 17.958 1.00 84.88 185 GLY A N 1
ATOM 1416 C CA . GLY A 1 185 ? -21.000 11.620 19.033 1.00 84.88 185 GLY A CA 1
ATOM 1417 C C . GLY A 1 185 ? -20.709 10.121 18.991 1.00 84.88 185 GLY A C 1
ATOM 1418 O O . GLY A 1 185 ? -19.548 9.733 18.947 1.00 84.88 185 GLY A O 1
ATOM 1419 N N . LEU A 1 186 ? -21.754 9.293 18.900 1.00 84.81 186 LEU A N 1
ATOM 1420 C CA . LEU A 1 186 ? -21.609 7.839 18.794 1.00 84.81 186 LEU A CA 1
ATOM 1421 C C . LEU A 1 186 ? -20.841 7.431 17.540 1.00 84.81 186 LEU A C 1
ATOM 1423 O O . LEU A 1 186 ? -19.924 6.627 17.636 1.00 84.81 186 LEU A O 1
ATOM 1427 N N . LYS A 1 187 ? -21.155 8.025 16.384 1.00 85.12 187 LYS A N 1
ATOM 1428 C CA . LYS A 1 187 ? -20.448 7.738 15.133 1.00 85.12 187 LYS A CA 1
ATOM 1429 C C . LYS A 1 187 ? -18.954 8.047 15.248 1.00 85.12 187 LYS A C 1
ATOM 1431 O O . LYS A 1 187 ? -18.147 7.200 14.906 1.00 85.12 187 LYS A O 1
ATOM 1436 N N . SER A 1 188 ? -18.602 9.206 15.808 1.00 83.56 188 SER A N 1
ATOM 1437 C CA . SER A 1 188 ? -17.200 9.581 16.028 1.00 83.56 188 SER A CA 1
ATOM 1438 C C . SER A 1 188 ? -16.482 8.669 17.025 1.00 83.56 188 SER A C 1
ATOM 1440 O O . SER A 1 188 ? -15.269 8.520 16.930 1.00 83.56 188 SER A O 1
ATOM 1442 N N . SER A 1 189 ? -17.198 8.100 17.996 1.00 81.25 189 SER A N 1
ATOM 1443 C CA . SER A 1 189 ? -16.629 7.135 18.940 1.00 81.25 189 SER A CA 1
ATOM 1444 C C . SER A 1 189 ? -16.456 5.743 18.337 1.00 81.25 189 SER A C 1
ATOM 1446 O O . SER A 1 189 ? -15.619 5.004 18.825 1.00 81.25 189 SER A O 1
ATOM 1448 N N . VAL A 1 190 ? -17.203 5.378 17.290 1.00 81.12 190 VAL A N 1
ATOM 1449 C CA . VAL A 1 190 ? -17.018 4.097 16.582 1.00 81.12 190 VAL A CA 1
ATOM 1450 C C . VAL A 1 190 ? -15.738 4.097 15.744 1.00 81.12 190 VAL A C 1
ATOM 1452 O O . VAL A 1 190 ? -15.125 3.048 15.587 1.00 81.12 190 VAL A O 1
ATOM 1455 N N . ASP A 1 191 ? -15.306 5.259 15.242 1.00 75.06 191 ASP A N 1
ATOM 1456 C CA . ASP A 1 191 ? -14.039 5.393 14.506 1.00 75.06 191 ASP A CA 1
ATOM 1457 C C . ASP A 1 191 ? -12.799 5.163 15.394 1.00 75.06 191 ASP A C 1
ATOM 1459 O O . ASP A 1 191 ? -11.724 4.856 14.888 1.00 75.06 191 ASP A O 1
ATOM 1463 N N . THR A 1 192 ? -12.921 5.323 16.716 1.00 74.00 192 THR A N 1
ATOM 1464 C CA . THR A 1 192 ? -11.832 5.074 17.672 1.00 74.00 192 THR A CA 1
ATOM 1465 C C . THR A 1 192 ? -12.172 3.835 18.489 1.00 74.00 192 THR A C 1
ATOM 1467 O O . THR A 1 192 ? -12.979 3.903 19.415 1.00 74.00 192 THR A O 1
ATOM 1470 N N . GLY A 1 193 ? -11.565 2.707 18.124 1.00 66.94 193 GLY A N 1
ATOM 1471 C CA . GLY A 1 193 ? -11.670 1.458 18.873 1.00 66.94 193 GLY A CA 1
ATOM 1472 C C . GLY A 1 193 ? -11.257 1.605 20.339 1.00 66.94 193 GLY A C 1
ATOM 1473 O O . GLY A 1 193 ? -10.631 2.588 20.744 1.00 66.94 193 GLY A O 1
ATOM 1474 N N . VAL A 1 194 ? -11.645 0.632 21.160 1.00 69.88 194 VAL A N 1
ATOM 1475 C CA . VAL A 1 194 ? -11.296 0.624 22.595 1.00 69.88 194 VAL A CA 1
ATOM 1476 C C . VAL A 1 194 ? -9.928 -0.036 22.832 1.00 69.88 194 VAL A C 1
ATOM 1478 O O . VAL A 1 194 ? -9.347 0.142 23.906 1.00 69.88 194 VAL A O 1
ATOM 1481 N N . ILE A 1 195 ? -9.418 -0.775 21.840 1.00 57.91 195 ILE A N 1
A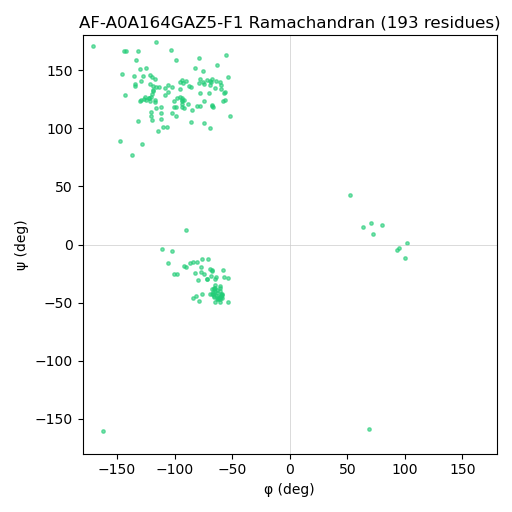TOM 1482 C CA . ILE A 1 195 ? -8.140 -1.505 21.845 1.00 57.91 195 ILE A CA 1
ATOM 1483 C C . ILE A 1 195 ? -7.141 -0.797 20.927 1.00 57.91 195 ILE A C 1
ATOM 1485 O O . ILE A 1 195 ? -5.971 -0.674 21.355 1.00 57.91 195 ILE A O 1
#

Sequence (195 aa):
ANHREDTKEARAGDIVALAGLKATTTGDTLCDPAAPVILERMEFPEPVIEIAVEPKTKTDQEKMGQALGRLAQEDPSFRVAVDHESGQTIIKGMGELHLEIIVDRMKREFKVDANIGAPQVAYRETITRTGEVDYTHKKQTGGSGQYARIKLRFEPLPPGSGFVFENETVGGVVPKEFVPGVQKGLKSSVDTGVI

Solvent-accessible surface area (backbone atoms only — not comparable to full-atom values): 12926 Å² total; per-residue (Å²): 146,85,81,89,77,92,71,94,76,82,60,97,90,64,89,79,87,81,84,89,72,84,87,71,52,86,67,65,67,87,58,54,93,92,54,84,56,85,66,88,67,75,84,69,69,80,49,75,40,72,36,23,44,43,54,77,44,77,74,30,43,59,51,43,55,56,48,52,55,52,50,37,56,74,34,82,50,43,46,79,46,72,41,85,88,81,71,42,38,34,42,28,20,75,38,71,68,58,48,52,51,52,53,49,45,38,37,69,77,66,67,36,61,63,48,81,44,75,60,84,77,89,83,80,88,78,64,89,60,72,46,79,47,80,48,75,50,76,51,77,77,96,62,90,64,49,75,46,74,50,77,49,76,48,69,60,69,66,91,89,68,75,91,81,87,82,86,85,83,68,90,66,83,62,60,77,82,53,51,63,57,52,52,50,52,54,55,60,48,64,77,52,72,97,126